Protein AF-A0A5B1B1B9-F1 (afdb_monomer)

Organism: Mycobacterium simiae (NCBI:txid1784)

Sequence (262 aa):
NGKVDRKALPAPEFTRTTPYRAPRSQREALLAGLFADVLDLPQVGSDDGFFDLGGHSLTVTRLVARIRVELGVEVPIRAVFEAPTVAQLADWLDAHDGRATRAALLAQPRPARIPLSWAQSRLWFLHRYEGPSATYNIPLALRLRGSLDVAALRAALADVVARHESLRTIFGEADGVAHQQILPAETVPLIVTELADGMPLTEAVNQAAAHHFELATETPLRAQLIAESQTEHALVLVVHHIAADGASLAPLANDLATAYTA

InterPro domains:
  IPR001242 Condensation domain [PF00668] (114-261)
  IPR006162 Phosphopantetheine attachment site [PS00012] (52-67)
  IPR009081 Phosphopantetheine binding ACP domain [PF00550] (31-93)
  IPR009081 Phosphopantetheine binding ACP domain [PS50075] (22-97)
  IPR020806 Polyketide synthase-like, phosphopantetheine-binding domain [SM00823] (28-97)
  IPR023213 Chloramphenicol acetyltransferase-like domain superfamily [G3DSA:3.30.559.10] (106-262)
  IPR036736 ACP-like superfamily [G3DSA:1.10.1200.10] (11-105)
  IPR036736 ACP-like superfamily [SSF47336] (20-93)

Solvent-accessible surface area (backbone atoms only — not comparable to full-atom values): 15122 Å² total; per-residue (Å²): 134,94,65,84,62,76,85,78,50,78,80,84,79,89,64,79,88,61,80,84,36,77,53,90,44,74,61,25,43,53,44,21,50,48,49,12,66,63,62,76,43,98,72,54,31,27,71,48,38,45,57,82,69,70,46,46,77,67,44,51,53,51,40,37,54,47,42,32,70,78,68,67,44,72,59,58,73,65,52,51,70,78,22,39,22,29,46,46,37,37,53,50,46,68,77,47,68,85,61,82,53,75,78,77,94,64,96,67,89,82,60,98,65,36,68,57,51,75,71,35,46,54,50,51,50,47,40,74,72,76,43,70,54,39,88,52,48,50,65,46,78,44,81,46,76,48,89,74,61,65,65,45,49,42,51,11,52,22,51,46,37,49,72,36,56,48,48,31,30,26,45,48,72,59,96,91,41,60,25,46,46,71,54,76,75,60,73,62,70,66,44,78,43,72,58,56,88,94,57,56,67,69,56,56,51,50,58,62,44,54,51,56,62,49,46,68,82,36,46,39,52,47,41,38,39,38,35,77,49,92,39,37,34,38,42,38,38,32,31,32,53,74,52,44,54,82,81,47,48,59,57,52,53,51,50,35,53,51,48,47,75,108

Nearest PDB structures (foldseek):
  7kvw-assembly2_B  TM=6.497E-01  e=2.164E-22  Thermobifida fusca YX
  9be3-assembly2_B  TM=8.161E-01  e=1.065E-17  Brevibacillus parabrevis
  9be4-assembly1_A  TM=7.986E-01  e=3.585E-17  Brevibacillus parabrevis
  9be4-assembly2_B  TM=8.181E-01  e=1.737E-16  Brevibacillus parabrevis
  9be3-assembly1_A  TM=7.855E-01  e=5.161E-17  Brevibacillus parabrevis

Foldseek 3Di:
DPDDDPVPDPDDDPDDPDDAAADPDPQLVVLQVLLCVLLVHPTAGQFDFSVSSVDDDVSLVVSQVVCCVPVVDGDDSVQCVVQRGSNSSSVVCVVVPPDDDDDDDDDDDDDPFAAADPVLVVVVVCCVVVPFWLPQKDKDKDKFFFADDVVLLQQLQLVLCQVQQLQQWAWDDDPNGIGIDRDHSDRADAAEEEDDPPDDPVNVLVVVSGDGDPRNPDGQWHWYWYDPDNGIIMIMIMGGVSRDDPVRPVVSVVSSVVSSVD

pLDDT: mean 91.53, std 8.41, range [54.12, 98.25]

Mean predicted aligned error: 9.27 Å

Structure (mmCIF, N/CA/C/O backbone):
data_AF-A0A5B1B1B9-F1
#
_entry.id   AF-A0A5B1B1B9-F1
#
loop_
_atom_site.group_PDB
_atom_site.id
_atom_site.type_symbol
_atom_site.label_atom_id
_atom_site.label_alt_id
_atom_site.label_comp_id
_atom_site.label_asym_id
_atom_site.label_entity_id
_atom_site.label_seq_id
_atom_site.pdbx_PDB_ins_code
_atom_site.Cartn_x
_atom_site.Cartn_y
_atom_site.Cartn_z
_atom_site.occupancy
_atom_site.B_iso_or_equiv
_atom_site.auth_seq_id
_atom_site.auth_comp_id
_atom_site.auth_asym_id
_atom_site.auth_atom_id
_atom_site.pdbx_PDB_model_num
ATOM 1 N N . ASN A 1 1 ? 25.533 33.949 14.523 1.00 75.12 1 ASN A N 1
ATOM 2 C CA . ASN A 1 1 ? 25.602 32.487 14.792 1.00 75.12 1 ASN A CA 1
ATOM 3 C C . ASN A 1 1 ? 26.608 31.736 13.914 1.00 75.12 1 ASN A C 1
ATOM 5 O O . ASN A 1 1 ? 26.633 30.517 14.005 1.00 75.12 1 ASN A O 1
ATOM 9 N N . GLY A 1 2 ? 27.392 32.399 13.043 1.00 83.69 2 GLY A N 1
ATOM 10 C CA . GLY A 1 2 ? 28.351 31.718 12.150 1.00 83.69 2 GLY A CA 1
ATOM 11 C C . GLY A 1 2 ? 27.728 30.7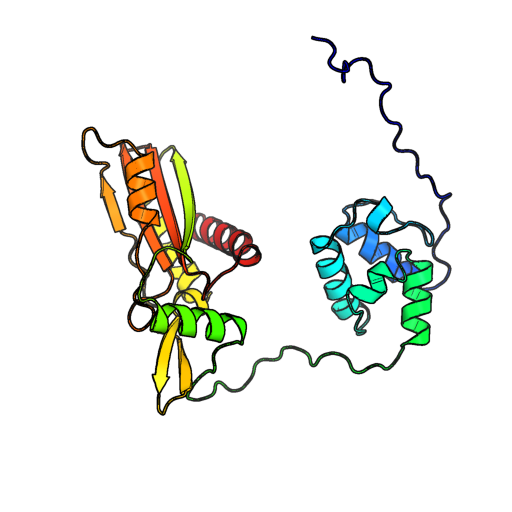57 11.124 1.00 83.69 2 GLY A C 1
ATOM 12 O O . GLY A 1 2 ? 28.449 30.064 10.418 1.00 83.69 2 GLY A O 1
ATOM 13 N N . LYS A 1 3 ? 26.393 30.693 11.047 1.00 76.75 3 LYS A N 1
ATOM 14 C CA . LYS A 1 3 ? 25.653 29.859 10.099 1.00 76.75 3 LYS A CA 1
ATOM 15 C C . LYS A 1 3 ? 25.522 30.606 8.778 1.00 76.75 3 LYS A C 1
ATOM 17 O O . LYS A 1 3 ? 25.275 31.810 8.785 1.00 76.75 3 LYS A O 1
ATOM 22 N N . VAL A 1 4 ? 25.660 29.871 7.680 1.00 83.44 4 VAL A N 1
ATOM 23 C CA . VAL A 1 4 ? 25.467 30.383 6.320 1.00 83.44 4 VAL A CA 1
ATOM 24 C C . VAL A 1 4 ? 24.060 30.960 6.180 1.00 83.44 4 VAL A C 1
ATOM 26 O O . VAL A 1 4 ? 23.073 30.296 6.513 1.00 83.44 4 VAL A O 1
ATOM 29 N N . ASP A 1 5 ? 23.977 32.190 5.680 1.00 88.19 5 ASP A N 1
ATOM 30 C CA . ASP A 1 5 ? 22.709 32.835 5.364 1.00 88.19 5 ASP A CA 1
ATOM 31 C C . ASP A 1 5 ? 22.172 32.301 4.031 1.00 88.19 5 ASP A C 1
ATOM 33 O O . ASP A 1 5 ? 22.566 32.736 2.951 1.00 88.19 5 ASP A O 1
ATOM 37 N N . ARG A 1 6 ? 21.254 31.333 4.117 1.00 84.94 6 ARG A N 1
ATOM 38 C CA . ARG A 1 6 ? 20.620 30.705 2.949 1.00 84.94 6 ARG A CA 1
ATOM 39 C C . ARG A 1 6 ? 19.829 31.689 2.081 1.00 84.94 6 ARG A C 1
ATOM 41 O O . ARG A 1 6 ? 19.614 31.382 0.916 1.00 84.94 6 ARG A O 1
ATOM 48 N N . LYS A 1 7 ? 19.393 32.837 2.618 1.00 82.31 7 LYS A N 1
ATOM 49 C CA . LYS A 1 7 ? 18.640 33.854 1.861 1.00 82.31 7 LYS A CA 1
ATOM 50 C C . LYS A 1 7 ? 19.546 34.800 1.076 1.00 82.31 7 LYS A C 1
ATOM 52 O O . LYS A 1 7 ? 19.074 35.441 0.146 1.00 82.31 7 LYS A O 1
ATOM 57 N N . ALA A 1 8 ? 20.820 34.882 1.451 1.00 87.69 8 ALA A N 1
ATOM 58 C CA . ALA A 1 8 ? 21.831 35.660 0.744 1.00 87.69 8 ALA A CA 1
ATOM 59 C C . ALA A 1 8 ? 22.535 34.855 -0.364 1.00 87.69 8 ALA A C 1
ATOM 61 O O . ALA A 1 8 ? 23.396 35.393 -1.058 1.00 87.69 8 ALA A O 1
ATOM 62 N N . LEU A 1 9 ? 22.200 33.568 -0.526 1.00 85.56 9 LEU A N 1
ATOM 63 C CA . LEU A 1 9 ? 22.693 32.770 -1.643 1.00 85.56 9 LEU A CA 1
ATOM 64 C C . LEU A 1 9 ? 22.049 33.253 -2.954 1.00 85.56 9 LEU A C 1
ATOM 66 O O . LEU A 1 9 ? 20.853 33.554 -2.958 1.00 85.56 9 LEU A O 1
ATOM 70 N N . PRO A 1 10 ? 22.805 33.297 -4.066 1.00 87.62 10 PRO A N 1
ATOM 71 C CA . PRO A 1 10 ? 22.230 33.514 -5.388 1.00 87.62 10 PRO A CA 1
ATOM 72 C C . PRO A 1 10 ? 21.116 32.500 -5.657 1.00 87.62 10 PRO A C 1
ATOM 74 O O . PRO A 1 10 ? 21.249 31.324 -5.303 1.00 87.62 10 PRO A O 1
ATOM 77 N N . ALA A 1 11 ? 20.026 32.948 -6.281 1.00 81.19 11 ALA A N 1
ATOM 78 C CA . ALA A 1 11 ? 18.968 32.040 -6.702 1.00 81.19 11 ALA A CA 1
ATOM 79 C C . ALA A 1 11 ? 19.553 31.010 -7.690 1.00 81.19 11 ALA A C 1
ATOM 81 O O . ALA A 1 11 ? 20.240 31.413 -8.631 1.00 81.19 11 ALA A O 1
ATOM 82 N N . PRO A 1 12 ? 19.330 29.700 -7.486 1.00 71.31 12 PRO A N 1
ATOM 83 C CA . PRO A 1 12 ? 19.799 28.695 -8.425 1.00 71.31 12 PRO A CA 1
ATOM 84 C C . PRO A 1 12 ? 19.051 28.842 -9.752 1.00 71.31 12 PRO A C 1
ATOM 86 O O . PRO A 1 12 ? 17.824 28.751 -9.802 1.00 71.31 12 PRO A O 1
ATOM 89 N N . GLU A 1 13 ? 19.801 29.052 -10.828 1.00 69.44 13 GLU A N 1
ATOM 90 C CA . GLU A 1 13 ? 19.285 28.948 -12.188 1.00 69.44 13 GLU A CA 1
ATOM 91 C C . GLU A 1 13 ? 19.324 27.474 -12.602 1.00 69.44 13 GLU A C 1
ATOM 93 O O . GLU A 1 13 ? 20.390 26.897 -12.819 1.00 69.44 13 GLU A O 1
ATOM 98 N N . PHE A 1 14 ? 18.154 26.838 -12.680 1.00 60.50 14 PHE A N 1
ATOM 99 C CA . PHE A 1 14 ? 18.020 25.473 -13.192 1.00 60.50 14 PHE A CA 1
ATOM 100 C C . PHE A 1 14 ? 18.021 25.496 -14.720 1.00 60.50 14 PHE A C 1
ATOM 102 O O . PHE A 1 14 ? 17.007 25.270 -15.378 1.00 60.50 14 PHE A O 1
ATOM 109 N N . THR A 1 15 ? 19.167 25.835 -15.293 1.00 58.84 15 THR A N 1
ATOM 110 C CA . THR A 1 15 ? 19.371 25.803 -16.738 1.00 58.84 15 THR A CA 1
ATOM 111 C C . THR A 1 15 ? 19.688 24.367 -17.138 1.00 58.84 15 THR A C 1
ATOM 113 O O . THR A 1 15 ? 20.566 23.746 -16.538 1.00 58.84 15 THR A O 1
ATOM 116 N N . ARG A 1 16 ? 18.985 23.826 -18.144 1.00 59.22 16 ARG A N 1
ATOM 117 C CA . ARG A 1 16 ? 19.320 22.530 -18.762 1.00 59.22 16 ARG A CA 1
ATOM 118 C C . ARG A 1 16 ? 20.819 22.528 -19.092 1.00 59.22 16 ARG A C 1
ATOM 120 O O . ARG A 1 16 ? 21.265 23.303 -19.934 1.00 59.22 16 ARG A O 1
ATOM 127 N N . THR A 1 17 ? 21.594 21.696 -18.402 1.00 62.25 17 THR A N 1
ATOM 128 C CA . THR A 1 17 ? 23.048 21.574 -18.600 1.00 62.25 17 THR A CA 1
ATOM 129 C C . THR A 1 17 ? 23.380 20.920 -19.936 1.00 62.25 17 THR A C 1
ATOM 131 O O . THR A 1 17 ? 24.433 21.199 -20.510 1.00 62.25 17 THR A O 1
ATOM 134 N N . THR A 1 18 ? 22.464 20.105 -20.459 1.00 66.62 18 THR A N 1
ATOM 135 C CA . THR A 1 18 ? 22.595 19.443 -21.754 1.00 66.62 18 THR A CA 1
ATOM 136 C C . THR A 1 18 ? 21.783 20.196 -22.816 1.00 66.62 18 THR A C 1
ATOM 138 O O . THR A 1 18 ? 20.591 20.450 -22.610 1.00 66.62 18 THR A O 1
ATOM 141 N N . PRO A 1 19 ? 22.383 20.573 -23.962 1.00 78.44 19 PRO A N 1
ATOM 142 C CA . PRO A 1 19 ? 21.633 21.144 -25.072 1.00 78.44 19 PRO A CA 1
ATOM 143 C C . PRO A 1 19 ? 20.600 20.131 -25.573 1.00 78.44 19 PRO A C 1
ATOM 145 O O . PRO A 1 19 ? 20.903 18.952 -25.748 1.00 78.44 19 PRO A O 1
ATOM 148 N N . TYR A 1 20 ? 19.374 20.599 -25.814 1.00 86.25 20 TYR A N 1
ATOM 149 C CA . TYR A 1 20 ? 18.302 19.733 -26.290 1.00 86.25 20 TYR A CA 1
ATOM 150 C C . TYR A 1 20 ? 18.684 19.084 -27.624 1.00 86.25 20 TYR A C 1
ATOM 152 O O . TYR A 1 20 ? 18.929 19.769 -28.621 1.00 86.25 20 TYR A O 1
ATOM 160 N N . ARG A 1 21 ? 18.667 17.750 -27.644 1.00 92.75 21 ARG A N 1
ATOM 161 C CA . ARG A 1 21 ? 18.751 16.943 -28.859 1.00 92.75 21 ARG A CA 1
ATOM 162 C C . ARG A 1 21 ? 17.437 16.204 -29.058 1.00 92.75 21 ARG A C 1
ATOM 164 O O . ARG A 1 21 ? 16.991 15.488 -28.166 1.00 92.75 21 ARG A O 1
ATOM 171 N N . ALA A 1 22 ? 16.830 16.372 -30.229 1.00 91.75 22 ALA A N 1
ATOM 172 C CA . ALA A 1 22 ? 15.590 15.684 -30.561 1.00 91.75 22 ALA A CA 1
ATOM 173 C C . ALA A 1 22 ? 15.808 14.163 -30.721 1.00 91.75 22 ALA A C 1
ATOM 175 O O . ALA A 1 22 ? 16.855 13.766 -31.249 1.00 91.75 22 ALA A O 1
ATOM 176 N N . PRO A 1 23 ? 14.811 13.337 -30.344 1.00 94.06 23 PRO A N 1
ATOM 177 C CA . PRO A 1 23 ? 14.791 11.907 -30.633 1.00 94.06 23 PRO A CA 1
ATOM 178 C C . PRO A 1 23 ? 15.081 11.592 -32.101 1.00 94.06 23 PRO A C 1
ATOM 180 O O . PRO A 1 23 ? 14.460 12.159 -33.000 1.00 94.06 23 PRO A O 1
ATOM 183 N N . ARG A 1 24 ? 16.020 10.675 -32.351 1.00 93.50 24 ARG A N 1
ATOM 184 C CA . ARG A 1 24 ? 16.473 10.305 -33.708 1.00 93.50 24 ARG A CA 1
ATOM 185 C C . ARG A 1 24 ? 15.803 9.047 -34.256 1.00 93.50 24 ARG A C 1
ATOM 187 O O . ARG A 1 24 ? 15.958 8.737 -35.434 1.00 93.50 24 ARG A O 1
ATOM 194 N N . SER A 1 25 ? 15.077 8.318 -33.415 1.00 92.75 25 SER A N 1
ATOM 195 C CA . SER A 1 25 ? 14.374 7.088 -33.776 1.00 92.75 25 SER A CA 1
ATOM 196 C C . SER A 1 25 ? 12.992 7.041 -33.125 1.00 92.75 25 SER A C 1
ATOM 198 O O . SER A 1 25 ? 12.724 7.749 -32.153 1.00 92.75 25 SER A O 1
ATOM 200 N N . GLN A 1 26 ? 12.112 6.175 -33.637 1.00 92.12 26 GLN A N 1
ATOM 201 C CA . GLN A 1 26 ? 10.805 5.924 -33.020 1.00 92.12 26 GLN A CA 1
ATOM 202 C C . GLN A 1 26 ? 10.952 5.436 -31.570 1.00 92.12 26 GLN A C 1
ATOM 204 O O . GLN A 1 26 ? 10.184 5.838 -30.701 1.00 92.12 26 GLN A O 1
ATOM 209 N N . ARG A 1 27 ? 11.971 4.612 -31.300 1.00 91.19 27 ARG A N 1
ATOM 210 C CA . ARG A 1 27 ? 12.274 4.090 -29.964 1.00 91.19 27 ARG A CA 1
ATOM 211 C C . ARG A 1 27 ? 12.743 5.196 -29.017 1.00 91.19 27 ARG A C 1
ATOM 213 O O . ARG A 1 27 ? 12.204 5.296 -27.920 1.00 91.19 27 ARG A O 1
ATOM 220 N N . GLU A 1 28 ? 13.651 6.077 -29.456 1.00 96.00 28 GLU A N 1
ATOM 221 C CA . GLU A 1 28 ? 14.026 7.272 -28.681 1.00 96.00 28 GLU A CA 1
ATOM 222 C C . GLU A 1 28 ? 12.795 8.165 -28.421 1.00 96.00 28 GLU A C 1
ATOM 224 O O . GLU A 1 28 ? 12.631 8.667 -27.315 1.00 96.00 28 GLU A O 1
ATOM 229 N N . ALA A 1 29 ? 11.900 8.344 -29.402 1.00 95.81 29 ALA A N 1
ATOM 230 C CA . ALA A 1 29 ? 10.720 9.201 -29.250 1.00 95.81 29 ALA A CA 1
ATOM 231 C C . ALA A 1 29 ? 9.717 8.645 -28.226 1.00 95.81 29 ALA A C 1
ATOM 233 O O . ALA A 1 29 ? 9.204 9.397 -27.397 1.00 95.81 29 ALA A O 1
ATOM 234 N N . LEU A 1 30 ? 9.477 7.330 -28.245 1.00 95.06 30 LEU A N 1
ATOM 235 C CA . LEU A 1 30 ? 8.629 6.656 -27.259 1.00 95.06 30 LEU A CA 1
ATOM 236 C C . LEU A 1 30 ? 9.238 6.738 -25.855 1.00 95.06 30 LEU A C 1
ATOM 238 O O . LEU A 1 30 ? 8.545 7.098 -24.908 1.00 95.06 30 LEU A O 1
ATOM 242 N N . LEU A 1 31 ? 10.540 6.475 -25.717 1.00 96.25 31 LEU A N 1
ATOM 243 C CA . LEU A 1 31 ? 11.237 6.591 -24.433 1.00 96.25 31 LEU A CA 1
ATOM 244 C C . LEU A 1 31 ? 11.247 8.028 -23.897 1.00 96.25 31 LEU A C 1
ATOM 246 O O . LEU A 1 31 ? 11.012 8.223 -22.708 1.00 96.25 31 LEU A O 1
ATOM 250 N N . ALA A 1 32 ? 11.465 9.028 -24.753 1.00 96.75 32 ALA A N 1
ATOM 251 C CA . ALA A 1 32 ? 11.398 10.436 -24.367 1.00 96.75 32 ALA A CA 1
ATOM 252 C C . ALA A 1 32 ? 10.008 10.817 -23.837 1.00 96.75 32 ALA A C 1
ATOM 254 O O . ALA A 1 32 ? 9.915 11.485 -22.808 1.00 96.75 32 ALA A O 1
ATOM 255 N N . GLY A 1 33 ? 8.936 10.347 -24.488 1.00 96.62 33 GLY A N 1
ATOM 256 C CA . GLY A 1 33 ? 7.567 10.518 -23.991 1.00 96.62 33 GLY A CA 1
ATOM 257 C C . GLY A 1 33 ? 7.349 9.841 -22.636 1.00 96.62 33 GLY A C 1
ATOM 258 O O . GLY A 1 33 ? 6.825 10.451 -21.711 1.00 96.62 33 GLY A O 1
ATOM 259 N N . LEU A 1 34 ? 7.843 8.612 -22.468 1.00 96.81 34 LEU A N 1
ATOM 260 C CA . LEU A 1 34 ? 7.751 7.893 -21.195 1.00 96.81 34 LEU A CA 1
ATOM 261 C C . LEU A 1 34 ? 8.517 8.579 -20.056 1.00 96.81 34 LEU A C 1
ATOM 263 O O . LEU A 1 34 ? 8.024 8.607 -18.929 1.00 96.81 34 LEU A O 1
ATOM 267 N N . PHE A 1 35 ? 9.701 9.131 -20.331 1.00 97.12 35 PHE A N 1
ATOM 268 C CA . PHE A 1 35 ? 10.458 9.926 -19.361 1.00 97.12 35 PHE A CA 1
ATOM 269 C C . PHE A 1 35 ? 9.675 11.179 -18.970 1.00 97.12 35 PHE A C 1
ATOM 271 O O . PHE A 1 35 ? 9.522 11.446 -17.780 1.00 97.12 35 PHE A O 1
ATOM 278 N N . ALA A 1 36 ? 9.170 11.915 -19.964 1.00 96.12 36 ALA A N 1
ATOM 279 C CA . ALA A 1 36 ? 8.402 13.138 -19.768 1.00 96.12 36 ALA A CA 1
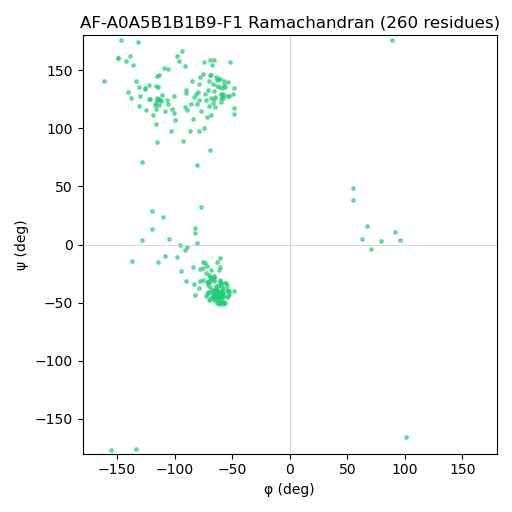ATOM 280 C C . ALA A 1 36 ? 7.180 12.893 -18.873 1.00 96.12 36 ALA A C 1
ATOM 282 O O . ALA A 1 36 ? 7.030 13.551 -17.848 1.00 96.12 36 ALA A O 1
ATOM 283 N N . ASP A 1 37 ? 6.382 11.872 -19.182 1.00 95.75 37 ASP A N 1
ATOM 284 C CA . ASP A 1 37 ? 5.183 11.542 -18.413 1.00 95.75 37 ASP A CA 1
ATOM 285 C C . ASP A 1 37 ? 5.495 11.095 -16.975 1.00 95.75 37 ASP A C 1
ATOM 287 O O . ASP A 1 37 ? 4.772 11.422 -16.037 1.00 95.75 37 ASP A O 1
ATOM 291 N N . VAL A 1 38 ? 6.551 10.297 -16.779 1.00 95.88 38 VAL A N 1
ATOM 292 C CA . VAL A 1 38 ? 6.911 9.769 -15.451 1.00 95.88 38 VAL A CA 1
ATOM 293 C C . VAL A 1 38 ? 7.482 10.856 -14.542 1.00 95.88 38 VAL A C 1
ATOM 295 O O . VAL A 1 38 ? 7.306 10.779 -13.323 1.00 95.88 38 VAL A O 1
ATOM 298 N N . LEU A 1 39 ? 8.181 11.829 -15.124 1.00 94.62 39 LEU A N 1
ATOM 299 C CA . LEU A 1 39 ? 8.813 12.940 -14.416 1.00 94.62 39 LEU A CA 1
ATOM 300 C C . LEU A 1 39 ? 7.941 14.204 -14.377 1.00 94.62 39 LEU A C 1
ATOM 302 O O . LEU A 1 39 ? 8.365 15.188 -13.780 1.00 94.62 39 LEU A O 1
ATOM 306 N N . ASP A 1 40 ? 6.747 14.169 -14.978 1.00 94.25 40 ASP A N 1
ATOM 307 C CA . ASP A 1 40 ? 5.833 15.313 -15.114 1.00 94.25 40 ASP A CA 1
ATOM 308 C C . ASP A 1 40 ? 6.505 16.529 -15.783 1.00 94.25 40 ASP A C 1
ATOM 310 O O . ASP A 1 40 ? 6.481 17.660 -15.297 1.00 94.25 40 ASP A O 1
ATOM 314 N N . LEU A 1 41 ? 7.174 16.274 -16.912 1.00 93.19 41 LEU A N 1
ATOM 315 C CA . LEU A 1 41 ? 7.891 17.274 -17.698 1.00 93.19 41 LEU A CA 1
ATOM 316 C C . LEU A 1 41 ? 7.231 17.473 -19.065 1.00 93.19 41 LEU A C 1
ATOM 318 O O . LEU A 1 41 ? 6.788 16.509 -19.682 1.00 93.19 41 LEU A O 1
ATOM 322 N N . PRO A 1 42 ? 7.240 18.699 -19.618 1.00 90.75 42 PRO A N 1
ATOM 323 C CA . PRO A 1 42 ? 6.644 18.960 -20.927 1.00 90.75 42 PRO A CA 1
ATOM 324 C C . PRO A 1 42 ? 7.424 18.316 -22.082 1.00 90.75 42 PRO A C 1
ATOM 326 O O . PRO A 1 42 ? 6.852 18.043 -23.134 1.00 90.75 42 PRO A O 1
ATOM 329 N N . GLN A 1 43 ? 8.740 18.125 -21.927 1.00 91.50 43 GLN A N 1
ATOM 330 C CA . GLN A 1 43 ? 9.600 17.589 -22.981 1.00 91.50 43 GLN A CA 1
ATOM 331 C C . GLN A 1 43 ? 10.917 17.047 -22.424 1.00 91.50 43 GLN A C 1
ATOM 333 O O . GLN A 1 43 ? 11.561 17.705 -21.604 1.00 91.50 43 GLN A O 1
ATOM 338 N N . VAL A 1 44 ? 11.376 15.922 -22.975 1.00 94.56 44 VAL A N 1
ATOM 339 C CA . VAL A 1 44 ? 12.681 15.297 -22.706 1.00 94.56 44 VAL A CA 1
ATOM 340 C C . VAL A 1 44 ? 13.421 15.074 -24.031 1.00 94.56 44 VAL A C 1
ATOM 342 O O . VAL A 1 44 ? 12.820 14.653 -25.018 1.00 94.56 44 VAL A O 1
ATOM 345 N N . GLY A 1 45 ? 14.705 15.421 -24.081 1.00 94.44 45 GLY A N 1
ATOM 346 C CA . GLY A 1 45 ? 15.600 15.196 -25.214 1.00 94.44 45 GLY A CA 1
ATOM 347 C C . GLY A 1 45 ? 16.388 13.893 -25.084 1.00 94.44 45 GLY A C 1
ATOM 348 O O . GLY A 1 45 ? 16.468 13.294 -24.015 1.00 94.44 45 GLY A O 1
ATOM 349 N N . SER A 1 46 ? 17.016 13.461 -26.177 1.00 95.62 46 SER A N 1
ATOM 350 C CA . SER A 1 46 ? 17.718 12.173 -26.248 1.00 95.62 46 SER A CA 1
ATOM 351 C C . SER A 1 46 ? 18.871 12.026 -25.248 1.00 95.62 46 SER A C 1
ATOM 353 O O . SER A 1 46 ? 19.186 10.912 -24.839 1.00 95.62 46 SER A O 1
ATOM 355 N N . ASP A 1 47 ? 19.522 13.132 -24.890 1.00 94.88 47 ASP A N 1
ATOM 356 C CA . ASP A 1 47 ? 20.708 13.153 -24.024 1.00 94.88 47 ASP A CA 1
ATOM 357 C C . ASP A 1 47 ? 20.397 13.641 -22.602 1.00 94.88 47 ASP A C 1
ATOM 359 O O . ASP A 1 47 ? 21.309 13.784 -21.789 1.00 94.88 47 ASP A O 1
ATOM 363 N N . ASP A 1 48 ? 19.125 13.895 -22.283 1.00 91.94 48 ASP A N 1
ATOM 364 C CA . ASP A 1 48 ? 18.748 14.253 -20.922 1.00 91.94 48 ASP A CA 1
ATOM 365 C C . ASP A 1 48 ? 18.830 13.018 -20.017 1.00 91.94 48 ASP A C 1
ATOM 367 O O . ASP A 1 48 ? 18.210 11.982 -20.282 1.00 91.94 48 ASP A O 1
ATOM 371 N N . GLY A 1 49 ? 19.600 13.132 -18.935 1.00 93.25 49 GLY A N 1
ATOM 372 C CA . GLY A 1 49 ? 19.721 12.089 -17.925 1.00 93.25 49 GLY A CA 1
ATOM 373 C C . GLY A 1 49 ? 18.470 12.007 -17.057 1.00 93.25 49 GLY A C 1
ATOM 374 O O . GLY A 1 49 ? 18.042 13.003 -16.476 1.00 93.25 49 GLY A O 1
ATOM 375 N N . PHE A 1 50 ? 17.910 10.806 -16.902 1.00 95.56 50 PHE A N 1
ATOM 376 C CA . PHE A 1 50 ? 16.720 10.564 -16.080 1.00 95.56 50 PHE A CA 1
ATOM 377 C C . PHE A 1 50 ? 16.872 11.114 -14.653 1.00 95.56 50 PHE A C 1
ATOM 379 O O . PHE A 1 50 ? 15.955 11.726 -14.111 1.00 95.56 50 PHE A O 1
ATOM 386 N N . PHE A 1 51 ? 18.045 10.912 -14.046 1.00 94.44 51 PHE A N 1
ATOM 387 C CA . PHE A 1 51 ? 18.336 11.333 -12.672 1.00 94.44 51 PHE A CA 1
ATOM 388 C C . PHE A 1 51 ? 18.628 12.833 -12.555 1.00 94.44 51 PHE A C 1
ATOM 390 O O . PHE A 1 51 ? 18.262 13.442 -11.552 1.00 94.44 51 PHE A O 1
ATOM 397 N N . ASP A 1 52 ? 19.207 13.442 -13.592 1.00 92.06 52 ASP A N 1
ATOM 398 C CA . ASP A 1 52 ? 19.446 14.891 -13.642 1.00 92.06 52 ASP A CA 1
ATOM 399 C C . ASP A 1 52 ? 18.126 15.669 -13.737 1.00 92.06 52 ASP A C 1
ATOM 401 O O . ASP A 1 52 ? 18.004 16.778 -13.221 1.00 92.06 52 ASP A O 1
ATOM 405 N N . LEU A 1 53 ? 17.107 15.048 -14.337 1.00 90.88 53 LEU A N 1
ATOM 406 C CA . LEU A 1 53 ? 15.740 15.557 -14.423 1.00 90.88 53 LEU A CA 1
ATOM 407 C C . LEU A 1 53 ? 14.889 15.290 -13.163 1.00 90.88 53 LEU A C 1
ATOM 409 O O . LEU A 1 53 ? 13.680 15.506 -13.182 1.00 90.88 53 LEU A O 1
ATOM 413 N N . GLY A 1 54 ? 15.491 14.821 -12.065 1.00 90.06 54 GLY A N 1
ATOM 414 C CA . GLY A 1 54 ? 14.785 14.550 -10.806 1.00 90.06 54 GLY A CA 1
ATOM 415 C C . GLY A 1 54 ? 14.251 13.121 -10.667 1.00 90.06 54 GLY A C 1
ATOM 416 O O . GLY A 1 54 ? 13.499 12.827 -9.736 1.00 90.06 54 GLY A O 1
ATOM 417 N N . GLY A 1 55 ? 14.648 12.210 -11.558 1.00 93.00 55 GLY A N 1
ATOM 418 C CA . GLY A 1 55 ? 14.361 10.787 -11.434 1.00 93.00 55 GLY A CA 1
ATOM 419 C C . GLY A 1 55 ? 14.944 10.170 -10.158 1.00 93.00 55 GLY A C 1
ATOM 420 O O . GLY A 1 55 ? 16.047 10.486 -9.722 1.00 93.00 55 GLY A O 1
ATOM 421 N N . HIS A 1 56 ? 14.202 9.245 -9.555 1.00 91.06 56 HIS A N 1
ATOM 422 C CA . HIS A 1 56 ? 14.567 8.523 -8.339 1.00 91.06 56 HIS A CA 1
ATOM 423 C C . HIS A 1 56 ? 13.999 7.098 -8.381 1.00 91.06 56 HIS A C 1
ATOM 425 O O . HIS A 1 56 ? 13.270 6.726 -9.297 1.00 91.06 56 HIS A O 1
ATOM 431 N N . SER A 1 57 ? 14.302 6.265 -7.384 1.00 86.19 57 SER A N 1
ATOM 432 C CA . SER A 1 57 ? 14.005 4.821 -7.426 1.00 86.19 57 SER A CA 1
ATOM 433 C C . SER A 1 57 ? 12.535 4.469 -7.716 1.00 86.19 57 SER A C 1
ATOM 435 O O . SER A 1 57 ? 12.254 3.495 -8.419 1.00 86.19 57 SER A O 1
ATOM 437 N N . LEU A 1 58 ? 11.585 5.267 -7.213 1.00 87.94 58 LEU A N 1
ATOM 438 C CA . LEU A 1 58 ? 10.158 5.050 -7.472 1.00 87.94 58 LEU A CA 1
ATOM 439 C C . LEU A 1 58 ? 9.786 5.408 -8.917 1.00 87.94 58 LEU A C 1
ATOM 441 O O . LEU A 1 58 ? 9.062 4.648 -9.559 1.00 87.94 58 LEU A O 1
ATOM 445 N N . THR A 1 59 ? 10.292 6.523 -9.450 1.00 94.44 59 THR A N 1
ATOM 446 C CA . THR A 1 59 ? 10.042 6.904 -10.845 1.00 94.44 59 THR A CA 1
ATOM 447 C C . THR A 1 59 ? 10.771 5.982 -11.820 1.00 94.44 59 THR A C 1
ATOM 449 O O . THR A 1 59 ? 10.182 5.632 -12.834 1.00 94.44 59 THR A O 1
ATOM 452 N N . VAL A 1 60 ? 11.953 5.448 -11.484 1.00 95.25 60 VAL A N 1
ATOM 453 C CA . VAL A 1 60 ? 12.593 4.369 -12.268 1.00 95.25 60 VAL A CA 1
ATOM 454 C C . VAL A 1 60 ? 11.687 3.139 -12.343 1.00 95.25 60 VAL A C 1
ATOM 456 O O . VAL A 1 60 ? 11.480 2.580 -13.417 1.00 95.25 60 VAL A O 1
ATOM 459 N N . THR A 1 61 ? 11.105 2.726 -11.213 1.00 91.56 61 THR A N 1
ATOM 460 C CA . THR A 1 61 ? 10.196 1.567 -11.176 1.00 91.56 61 THR A CA 1
ATOM 461 C C . THR A 1 61 ? 8.961 1.801 -12.052 1.00 91.56 61 THR A C 1
ATOM 463 O O . THR A 1 61 ? 8.562 0.914 -12.807 1.00 91.56 61 THR A O 1
ATOM 466 N N . ARG A 1 62 ? 8.383 3.010 -12.006 1.00 92.00 62 ARG A N 1
ATOM 467 C CA . ARG A 1 62 ? 7.264 3.411 -12.875 1.00 92.00 62 ARG A CA 1
ATOM 468 C C . ARG A 1 62 ? 7.659 3.434 -14.352 1.00 92.00 62 ARG A C 1
ATOM 470 O O . ARG A 1 62 ? 6.913 2.910 -15.173 1.00 92.00 62 ARG A O 1
ATOM 477 N N . LEU A 1 63 ? 8.824 3.989 -14.681 1.00 95.25 63 LEU A N 1
ATOM 478 C CA . LEU A 1 63 ? 9.359 4.035 -16.041 1.00 95.25 63 LEU A CA 1
ATOM 479 C C . LEU A 1 63 ? 9.512 2.628 -16.621 1.00 95.25 63 LEU A C 1
ATOM 481 O O . LEU A 1 63 ? 8.984 2.356 -17.694 1.00 95.25 63 LEU A O 1
ATOM 485 N N . VAL A 1 64 ? 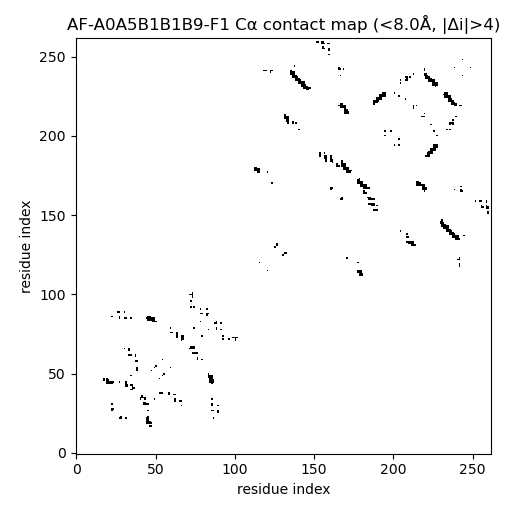10.162 1.718 -15.891 1.00 92.81 64 VAL A N 1
ATOM 486 C CA . VAL A 1 64 ? 10.322 0.315 -16.306 1.00 92.81 64 VAL A CA 1
ATOM 487 C C . VAL A 1 64 ? 8.963 -0.353 -16.533 1.00 92.81 64 VAL A C 1
ATOM 489 O O . VAL A 1 64 ? 8.769 -1.026 -17.544 1.00 92.81 64 VAL A O 1
ATOM 492 N N . ALA A 1 65 ? 8.001 -0.140 -15.629 1.00 89.62 65 ALA A N 1
ATOM 493 C CA . ALA A 1 65 ? 6.657 -0.690 -15.778 1.00 89.62 65 ALA A CA 1
ATOM 494 C C . ALA A 1 65 ? 5.946 -0.158 -17.035 1.00 89.62 65 ALA A C 1
ATOM 496 O O . ALA A 1 65 ? 5.312 -0.937 -17.745 1.00 89.62 65 ALA A O 1
ATOM 497 N N . ARG A 1 66 ? 6.079 1.138 -17.349 1.00 91.69 66 ARG A N 1
ATOM 498 C CA . ARG A 1 66 ? 5.494 1.719 -18.567 1.00 91.69 66 ARG A CA 1
ATOM 499 C C . ARG A 1 66 ? 6.198 1.265 -19.840 1.00 91.69 66 ARG A C 1
ATOM 501 O O . ARG A 1 66 ? 5.511 0.933 -20.795 1.00 91.69 66 ARG A O 1
ATOM 508 N N . ILE A 1 67 ? 7.529 1.171 -19.842 1.00 90.69 67 ILE A N 1
ATOM 509 C CA . ILE A 1 67 ? 8.292 0.594 -20.962 1.00 90.69 67 ILE A CA 1
ATOM 510 C C . ILE A 1 67 ? 7.780 -0.815 -21.270 1.00 90.69 67 ILE A C 1
ATOM 512 O O . ILE A 1 67 ? 7.506 -1.130 -22.424 1.00 90.69 67 ILE A O 1
ATOM 516 N N . ARG A 1 68 ? 7.567 -1.642 -20.243 1.00 86.31 68 ARG A N 1
ATOM 517 C CA . ARG A 1 68 ? 7.018 -2.990 -20.422 1.00 86.31 68 ARG A CA 1
ATOM 518 C C . ARG A 1 68 ? 5.641 -2.982 -21.086 1.00 86.31 68 ARG A C 1
ATOM 520 O O . ARG A 1 68 ? 5.395 -3.811 -21.955 1.00 86.31 68 ARG A O 1
ATOM 527 N N . VAL A 1 69 ? 4.753 -2.081 -20.670 1.00 85.44 69 VAL A N 1
ATOM 528 C CA . VAL A 1 69 ? 3.386 -1.985 -21.210 1.00 85.44 69 VAL A CA 1
ATOM 529 C C . VAL A 1 69 ? 3.381 -1.467 -22.650 1.00 85.44 69 VAL A C 1
ATOM 531 O O . VAL A 1 69 ? 2.733 -2.070 -23.497 1.00 85.44 69 VAL A O 1
ATOM 534 N N . GLU A 1 70 ? 4.108 -0.386 -22.935 1.00 88.19 70 GLU A N 1
ATOM 535 C CA . GLU A 1 70 ? 4.054 0.302 -24.235 1.00 88.19 70 GLU A CA 1
ATOM 536 C C . GLU A 1 70 ? 4.950 -0.344 -25.301 1.00 88.19 70 GLU A C 1
ATOM 538 O O . GLU A 1 70 ? 4.623 -0.338 -26.485 1.00 88.19 70 GLU A O 1
ATOM 543 N N . LEU A 1 71 ? 6.102 -0.889 -24.897 1.00 85.69 71 LEU A N 1
ATOM 544 C CA . LEU A 1 71 ? 7.113 -1.432 -25.811 1.00 85.69 71 LEU A CA 1
ATOM 545 C C . LEU A 1 71 ? 7.198 -2.961 -25.771 1.00 85.69 71 LEU A C 1
ATOM 547 O O . LEU A 1 71 ? 7.880 -3.548 -26.606 1.00 85.69 71 LEU A O 1
ATOM 551 N N . GLY A 1 72 ? 6.537 -3.623 -24.816 1.00 81.38 72 GLY A N 1
ATOM 552 C CA . GLY A 1 72 ? 6.564 -5.084 -24.697 1.00 81.38 72 GLY A CA 1
ATOM 553 C C . GLY A 1 72 ? 7.932 -5.659 -24.312 1.00 81.38 72 GLY A C 1
ATOM 554 O O . GLY A 1 72 ? 8.145 -6.859 -24.467 1.00 81.38 72 GLY A O 1
ATOM 555 N N . VAL A 1 73 ? 8.857 -4.829 -23.819 1.00 84.50 73 VAL A N 1
ATOM 556 C CA . VAL A 1 73 ? 10.235 -5.214 -23.467 1.00 84.50 73 VAL A CA 1
ATOM 557 C C . VAL A 1 73 ? 10.489 -5.078 -21.969 1.00 84.50 73 VAL A C 1
ATOM 559 O O . VAL A 1 73 ? 9.975 -4.177 -21.309 1.00 84.50 73 VAL A O 1
ATOM 562 N N . GLU A 1 74 ? 11.305 -5.971 -21.415 1.00 82.44 74 GLU A N 1
ATOM 563 C CA . GLU A 1 74 ? 11.747 -5.880 -20.022 1.00 82.44 74 GLU A CA 1
ATOM 564 C C . GLU A 1 74 ? 13.040 -5.078 -19.911 1.00 82.44 74 GLU A C 1
ATOM 566 O O . GLU A 1 74 ? 14.038 -5.377 -20.569 1.00 82.44 74 GLU A O 1
ATOM 571 N N . VAL A 1 75 ? 13.041 -4.110 -18.998 1.00 87.75 75 VAL A N 1
ATOM 572 C CA . VAL A 1 75 ? 14.223 -3.326 -18.646 1.00 87.75 75 VAL A CA 1
ATOM 573 C C . VAL A 1 75 ? 14.519 -3.568 -17.169 1.00 87.75 75 VAL A C 1
ATOM 575 O O . VAL A 1 75 ? 13.738 -3.149 -16.316 1.00 87.75 75 VAL A O 1
ATOM 578 N N . PRO A 1 76 ? 15.622 -4.243 -16.803 1.00 89.44 76 PRO A N 1
ATOM 579 C CA . PRO A 1 76 ? 15.995 -4.337 -15.404 1.00 89.44 76 PRO A CA 1
ATOM 580 C C . PRO A 1 76 ? 16.292 -2.928 -14.884 1.00 89.44 76 PRO A C 1
ATOM 582 O O . PRO A 1 76 ? 16.932 -2.141 -15.570 1.00 89.44 76 PRO A O 1
ATOM 585 N N . ILE A 1 77 ? 15.903 -2.626 -13.642 1.00 91.38 77 ILE A N 1
ATOM 586 C CA . ILE A 1 77 ? 16.164 -1.318 -13.005 1.00 91.38 77 ILE A CA 1
ATOM 587 C C . ILE A 1 77 ? 17.631 -0.895 -13.170 1.00 91.38 77 ILE A C 1
ATOM 589 O O . ILE A 1 77 ? 17.908 0.260 -13.471 1.00 91.38 77 ILE A O 1
ATOM 593 N N . ARG A 1 78 ? 18.568 -1.847 -13.050 1.00 91.88 78 ARG A N 1
ATOM 594 C CA . ARG A 1 78 ? 20.005 -1.624 -13.274 1.00 91.88 78 ARG A CA 1
ATOM 595 C C . ARG A 1 78 ? 20.312 -0.989 -14.636 1.00 91.88 78 ARG A C 1
ATOM 597 O O . ARG A 1 78 ? 21.162 -0.111 -14.685 1.00 91.88 78 ARG A O 1
ATOM 604 N N . ALA A 1 79 ? 19.624 -1.390 -15.702 1.00 92.50 79 ALA A N 1
ATOM 605 C CA . ALA A 1 79 ? 19.850 -0.838 -17.034 1.00 92.50 79 ALA A CA 1
ATOM 606 C C . ALA A 1 79 ? 19.535 0.659 -17.090 1.00 92.50 79 ALA A C 1
ATOM 608 O O . ALA A 1 79 ? 20.272 1.395 -17.723 1.00 92.50 79 ALA A O 1
ATOM 609 N N . VAL A 1 80 ? 18.520 1.136 -16.361 1.00 95.00 80 VAL A N 1
ATOM 610 C CA . VAL A 1 80 ? 18.220 2.578 -16.282 1.00 95.00 80 VAL A CA 1
ATOM 611 C C . VAL A 1 80 ? 19.346 3.347 -15.580 1.00 95.00 80 VAL A C 1
ATOM 613 O O . VAL A 1 80 ? 19.584 4.505 -15.891 1.00 95.00 80 VAL A O 1
ATOM 616 N N . PHE A 1 81 ? 20.079 2.717 -14.656 1.00 94.62 81 PHE A N 1
ATOM 617 C CA . PHE A 1 81 ? 21.257 3.328 -14.027 1.00 94.62 81 PHE A CA 1
ATOM 618 C C . PHE A 1 81 ? 22.506 3.283 -14.916 1.00 94.62 81 PHE A C 1
ATOM 620 O O . PHE A 1 81 ? 23.293 4.223 -14.901 1.00 94.62 81 PHE A O 1
ATOM 627 N N . GLU A 1 82 ? 22.703 2.200 -15.668 1.00 94.62 82 GLU A N 1
ATOM 628 C CA . GLU A 1 82 ? 23.840 2.041 -16.588 1.00 94.62 82 GLU A CA 1
ATOM 629 C C . GLU A 1 82 ? 23.672 2.870 -17.872 1.00 94.62 82 GLU A C 1
ATOM 631 O O . GLU A 1 82 ? 24.657 3.329 -18.446 1.00 94.62 82 GLU A O 1
ATOM 636 N N . ALA A 1 83 ? 22.426 3.082 -18.295 1.00 96.50 83 ALA A N 1
ATOM 637 C CA . ALA A 1 83 ? 22.022 3.820 -19.482 1.00 96.50 83 ALA A CA 1
ATOM 638 C C . ALA A 1 83 ? 20.968 4.892 -19.116 1.00 96.50 83 ALA A C 1
ATOM 640 O O . ALA A 1 83 ? 19.786 4.733 -19.430 1.00 96.50 83 ALA A O 1
ATOM 641 N N . PRO A 1 84 ? 21.367 5.967 -18.405 1.00 96.19 84 PRO A N 1
ATOM 642 C CA . PRO A 1 84 ? 20.439 6.934 -17.815 1.00 96.19 84 PRO A CA 1
ATOM 643 C C . PRO A 1 84 ? 19.788 7.907 -18.800 1.00 96.19 84 PRO A C 1
ATOM 645 O O . PRO A 1 84 ? 18.827 8.572 -18.413 1.00 96.19 84 PRO A O 1
ATOM 648 N N . THR A 1 85 ? 20.286 8.039 -20.032 1.00 96.88 85 THR A N 1
ATOM 649 C CA . THR A 1 85 ? 19.667 8.909 -21.045 1.00 96.88 85 THR A CA 1
ATOM 650 C C . THR A 1 85 ? 18.745 8.130 -21.976 1.00 96.88 85 THR A C 1
ATOM 652 O O . THR A 1 85 ? 18.895 6.921 -22.159 1.00 96.88 85 THR A O 1
ATOM 655 N N . VAL A 1 86 ? 17.807 8.829 -22.620 1.00 96.75 86 VAL A N 1
ATOM 656 C CA . VAL A 1 86 ? 16.905 8.244 -23.628 1.00 96.75 86 VAL A CA 1
ATOM 657 C C . VAL A 1 86 ? 17.683 7.520 -24.733 1.00 96.75 86 VAL A C 1
ATOM 659 O O . VAL A 1 86 ? 17.319 6.408 -25.106 1.00 96.75 86 VAL A O 1
ATOM 662 N N . ALA A 1 87 ? 18.761 8.123 -25.238 1.00 96.50 87 ALA A N 1
ATOM 663 C CA . ALA A 1 87 ? 19.591 7.533 -26.285 1.00 96.50 87 ALA A CA 1
ATOM 664 C C . ALA A 1 87 ? 20.313 6.274 -25.807 1.00 96.50 87 ALA A C 1
ATOM 666 O O . ALA A 1 87 ? 20.259 5.247 -26.473 1.00 96.50 87 ALA A O 1
ATOM 667 N N . GLN A 1 88 ? 20.940 6.332 -24.630 1.00 96.56 88 GLN A N 1
ATOM 668 C CA . GLN A 1 88 ? 21.645 5.178 -24.080 1.00 96.56 88 GLN A CA 1
ATOM 669 C C . GLN A 1 88 ? 20.680 4.031 -23.782 1.00 96.56 88 GLN A C 1
ATOM 671 O O . GLN A 1 88 ? 21.017 2.873 -24.015 1.00 96.56 88 GLN A O 1
ATOM 676 N N . LEU A 1 89 ? 19.484 4.333 -23.269 1.00 95.50 89 LEU A N 1
ATOM 677 C CA . LEU A 1 89 ? 18.487 3.315 -22.964 1.00 95.50 89 LEU A CA 1
ATOM 678 C C . LEU A 1 89 ? 17.886 2.712 -24.239 1.00 95.50 89 LEU A C 1
ATOM 680 O O . LEU A 1 89 ? 17.606 1.514 -24.263 1.00 95.50 89 LEU A O 1
ATOM 684 N N . ALA A 1 90 ? 17.727 3.509 -25.301 1.00 94.12 90 ALA A N 1
ATOM 685 C CA . ALA A 1 90 ? 17.368 3.005 -26.623 1.00 94.12 90 ALA A CA 1
ATOM 686 C C . ALA A 1 90 ? 18.443 2.041 -27.146 1.00 94.12 90 ALA A C 1
ATOM 688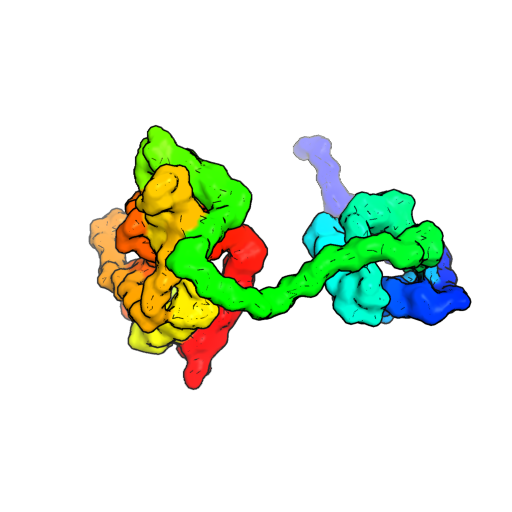 O O . ALA A 1 90 ? 18.118 0.900 -27.454 1.00 94.12 90 ALA A O 1
ATOM 689 N N . ASP A 1 91 ? 19.717 2.444 -27.138 1.00 93.88 91 ASP A N 1
ATOM 690 C CA . ASP A 1 91 ? 20.834 1.588 -27.561 1.00 93.88 91 ASP A CA 1
ATOM 691 C C . ASP A 1 91 ? 20.920 0.304 -26.715 1.00 93.88 91 ASP A C 1
ATOM 693 O O . ASP A 1 91 ? 21.175 -0.788 -27.230 1.00 93.88 91 ASP A O 1
ATOM 697 N N . TRP A 1 92 ? 20.669 0.410 -25.405 1.00 93.06 92 TRP A N 1
ATOM 698 C CA . TRP A 1 92 ? 20.630 -0.740 -24.506 1.00 93.06 92 TRP A CA 1
ATOM 699 C C . TRP A 1 92 ? 19.512 -1.712 -24.885 1.00 93.06 92 TRP A C 1
ATOM 701 O O . TRP A 1 92 ? 19.749 -2.920 -24.904 1.00 93.06 92 TRP A O 1
ATOM 711 N N . LEU A 1 93 ? 18.316 -1.205 -25.195 1.00 89.50 93 LEU A N 1
ATOM 712 C CA . LEU A 1 93 ? 17.185 -2.018 -25.643 1.00 89.50 93 LEU A CA 1
ATOM 713 C C . LEU A 1 93 ? 17.479 -2.704 -26.977 1.00 89.50 93 LEU A C 1
ATOM 715 O O . LEU A 1 93 ? 17.230 -3.899 -27.095 1.00 89.50 93 LEU A O 1
ATOM 719 N N . ASP A 1 94 ? 18.059 -1.988 -27.940 1.00 88.56 94 ASP A N 1
ATOM 720 C CA . ASP A 1 94 ? 18.438 -2.527 -29.252 1.00 88.56 94 ASP A CA 1
ATOM 721 C C . ASP A 1 94 ? 19.437 -3.684 -29.109 1.00 88.56 94 ASP A C 1
ATOM 723 O O . ASP A 1 94 ? 19.305 -4.720 -29.760 1.00 88.56 94 ASP A O 1
ATOM 727 N N . ALA A 1 95 ? 20.415 -3.538 -28.211 1.00 86.88 95 ALA A N 1
ATOM 728 C CA . ALA A 1 95 ? 21.421 -4.562 -27.936 1.00 86.88 95 ALA A CA 1
ATOM 729 C C . ALA A 1 95 ? 20.877 -5.782 -27.168 1.00 86.88 95 ALA A C 1
ATOM 731 O O . ALA A 1 95 ? 21.520 -6.834 -27.141 1.00 86.88 95 ALA A O 1
ATOM 732 N N . HIS A 1 96 ? 19.718 -5.648 -26.520 1.00 81.50 96 HIS A N 1
ATOM 733 C CA . HIS A 1 96 ? 19.121 -6.670 -25.657 1.00 81.50 96 HIS A CA 1
ATOM 734 C C . HIS A 1 96 ? 17.743 -7.144 -26.136 1.00 81.50 96 HIS A C 1
ATOM 736 O O . HIS A 1 96 ? 17.043 -7.839 -25.387 1.00 81.50 96 HIS A O 1
ATOM 742 N N . ASP A 1 97 ? 17.379 -6.811 -27.376 1.00 69.44 97 ASP A N 1
ATOM 743 C CA . ASP A 1 97 ? 16.121 -7.209 -27.994 1.00 69.44 97 ASP A CA 1
ATOM 744 C C . ASP A 1 97 ? 16.016 -8.750 -27.994 1.00 69.44 97 ASP A C 1
ATOM 746 O O . ASP A 1 97 ? 16.937 -9.464 -28.400 1.00 69.44 97 ASP A O 1
ATOM 750 N N . GLY A 1 98 ? 14.915 -9.286 -27.457 1.00 60.50 98 GLY A N 1
ATOM 751 C CA . GLY A 1 98 ? 14.675 -10.734 -27.363 1.00 60.50 98 GLY A CA 1
ATOM 752 C C . GLY A 1 98 ? 15.043 -11.428 -26.040 1.00 60.50 98 GLY A C 1
ATOM 753 O O . GLY A 1 98 ? 14.869 -12.646 -25.938 1.00 60.50 98 GLY A O 1
ATOM 754 N N . ARG A 1 99 ? 15.492 -10.717 -24.990 1.00 58.19 99 ARG A N 1
ATOM 755 C CA . ARG A 1 99 ? 15.520 -11.311 -23.634 1.00 58.19 99 ARG A CA 1
ATOM 756 C C . ARG A 1 99 ? 14.094 -11.584 -23.151 1.00 58.19 99 ARG A C 1
ATOM 758 O O . ARG A 1 99 ? 13.227 -10.722 -23.249 1.00 58.19 99 ARG A O 1
ATOM 765 N N . ALA A 1 100 ? 13.876 -12.794 -22.627 1.00 54.12 100 ALA A N 1
ATOM 766 C CA . ALA A 1 100 ? 12.572 -13.275 -22.184 1.00 54.12 100 ALA A CA 1
ATOM 767 C C . ALA A 1 100 ? 11.874 -12.244 -21.290 1.00 54.12 100 ALA A C 1
ATOM 769 O O . ALA A 1 100 ? 12.360 -11.897 -20.209 1.00 54.12 100 ALA A O 1
ATOM 770 N N . THR A 1 101 ? 10.723 -11.771 -21.760 1.00 60.91 101 THR A N 1
ATOM 771 C CA . THR A 1 101 ? 9.812 -10.958 -20.972 1.00 60.91 101 THR A CA 1
ATOM 772 C C . THR A 1 101 ? 9.422 -11.737 -19.722 1.00 60.91 101 THR A C 1
ATOM 774 O O . THR A 1 101 ? 9.162 -12.945 -19.776 1.00 60.91 101 THR A O 1
ATOM 777 N N . ARG A 1 102 ? 9.390 -11.078 -18.557 1.00 62.69 102 ARG A N 1
ATOM 778 C CA . ARG A 1 102 ? 8.817 -11.704 -17.368 1.00 62.69 102 ARG A CA 1
ATOM 779 C C . ARG A 1 102 ? 7.379 -12.037 -17.738 1.00 62.69 102 ARG A C 1
ATOM 781 O O . ARG A 1 102 ? 6.672 -11.170 -18.262 1.00 62.69 102 ARG A O 1
ATOM 788 N N . ALA A 1 103 ? 6.963 -13.280 -17.503 1.00 71.19 103 ALA A N 1
ATOM 789 C CA . ALA A 1 103 ? 5.612 -13.710 -17.837 1.00 71.19 103 ALA A CA 1
ATOM 790 C C . ALA A 1 103 ? 4.595 -12.690 -17.299 1.00 71.19 103 ALA A C 1
ATOM 792 O O . ALA A 1 103 ? 4.730 -12.184 -16.175 1.00 71.19 103 ALA A O 1
ATOM 793 N N . ALA A 1 104 ? 3.626 -12.326 -18.137 1.00 73.94 104 ALA A N 1
ATOM 794 C CA . ALA A 1 104 ? 2.554 -11.434 -17.729 1.00 73.94 104 ALA A CA 1
ATOM 795 C C . ALA A 1 104 ? 1.827 -12.037 -16.520 1.00 73.94 104 ALA A C 1
ATOM 797 O O . ALA A 1 104 ? 1.623 -13.251 -16.443 1.00 73.94 104 ALA A O 1
ATOM 798 N N . LEU A 1 105 ? 1.446 -11.185 -15.567 1.00 82.00 105 LEU A N 1
ATOM 799 C CA . LEU A 1 105 ? 0.591 -11.612 -14.468 1.00 82.00 105 LEU A CA 1
ATOM 800 C C . LEU A 1 105 ? -0.821 -11.779 -15.025 1.00 82.00 105 LEU A C 1
ATOM 802 O O . LEU A 1 105 ? -1.528 -10.803 -15.255 1.00 82.00 105 LEU A O 1
ATOM 806 N N . LEU A 1 106 ? -1.193 -13.025 -15.293 1.00 87.88 106 LEU A N 1
ATOM 807 C CA . LEU A 1 106 ? -2.522 -13.407 -15.755 1.00 87.88 106 LEU A CA 1
ATOM 808 C C . LEU A 1 106 ? -3.279 -14.073 -14.613 1.00 87.88 106 LEU A C 1
ATOM 810 O O . LEU A 1 106 ? -2.664 -14.731 -13.769 1.00 87.88 106 LEU A O 1
ATOM 814 N N . ALA A 1 107 ? -4.607 -13.958 -14.623 1.00 90.81 107 ALA A N 1
ATOM 815 C CA . ALA A 1 107 ? -5.456 -14.705 -13.704 1.00 90.81 107 ALA A CA 1
ATOM 816 C C . ALA A 1 107 ? -5.120 -16.203 -13.780 1.00 90.81 107 ALA A C 1
ATOM 818 O O . ALA A 1 107 ? -5.064 -16.783 -14.864 1.00 90.81 107 ALA A O 1
ATOM 819 N N . GLN A 1 108 ? -4.864 -16.811 -12.623 1.00 90.88 108 GLN A N 1
ATOM 820 C CA . GLN A 1 108 ? -4.537 -18.230 -12.504 1.00 90.88 108 GLN A CA 1
ATOM 821 C C . GLN A 1 108 ? -5.698 -18.984 -11.850 1.00 90.88 108 GLN A C 1
ATOM 823 O O . GLN A 1 108 ? -6.415 -18.400 -11.030 1.00 90.88 108 GLN A O 1
ATOM 828 N N . PRO A 1 109 ? -5.868 -20.287 -12.142 1.00 94.19 109 PRO A N 1
ATOM 829 C CA . PRO A 1 109 ? -6.730 -21.146 -11.344 1.00 94.19 109 PRO A CA 1
ATOM 830 C C . PRO A 1 109 ? -6.320 -21.071 -9.869 1.00 94.19 109 PRO A C 1
ATOM 832 O O . PRO A 1 109 ? -5.148 -21.252 -9.533 1.00 94.19 109 PRO A O 1
ATOM 835 N N . ARG A 1 110 ? -7.279 -20.787 -8.984 1.00 93.25 110 ARG A N 1
ATOM 836 C CA . ARG A 1 110 ? -7.017 -20.692 -7.545 1.00 93.25 110 ARG A CA 1
ATOM 837 C C . ARG A 1 110 ? -6.726 -22.096 -6.992 1.00 93.25 110 ARG A C 1
ATOM 839 O O . ARG A 1 110 ? -7.601 -22.958 -7.089 1.00 93.25 110 ARG A O 1
ATOM 846 N N . PRO A 1 111 ? -5.534 -22.354 -6.423 1.00 94.19 111 PRO A N 1
ATOM 847 C CA . PRO A 1 111 ? -5.250 -23.635 -5.789 1.00 94.19 111 PRO A CA 1
ATOM 848 C C . PRO A 1 111 ? -6.073 -23.787 -4.505 1.00 94.19 111 PRO A C 1
ATOM 850 O O . PRO A 1 111 ? -6.482 -22.797 -3.899 1.00 94.19 111 PRO A O 1
ATOM 853 N N . ALA A 1 112 ? -6.261 -25.027 -4.049 1.00 91.81 112 ALA A N 1
ATOM 854 C CA . ALA A 1 112 ? -6.968 -25.306 -2.796 1.00 91.81 112 ALA A CA 1
ATOM 855 C C . ALA A 1 112 ? -6.295 -24.650 -1.575 1.00 91.81 112 ALA A C 1
ATOM 857 O O . ALA A 1 112 ? -6.974 -24.232 -0.643 1.00 91.81 112 ALA A O 1
ATOM 858 N N . ARG A 1 113 ? -4.960 -24.542 -1.594 1.00 93.88 113 ARG A N 1
ATOM 859 C CA . ARG A 1 113 ? -4.163 -23.809 -0.605 1.00 93.88 113 ARG A CA 1
ATOM 860 C C . ARG A 1 113 ? -3.294 -22.800 -1.337 1.00 93.88 113 ARG A C 1
ATOM 862 O O . ARG A 1 113 ? -2.439 -23.182 -2.136 1.00 93.88 113 ARG A O 1
ATOM 869 N N . ILE A 1 114 ? -3.534 -21.518 -1.092 1.00 96.88 114 ILE A N 1
ATOM 870 C CA . ILE A 1 114 ? -2.773 -20.439 -1.721 1.00 96.88 114 ILE A CA 1
ATOM 871 C C . ILE A 1 114 ? -1.456 -20.291 -0.950 1.00 96.88 114 ILE A C 1
ATOM 873 O O . ILE A 1 114 ? -1.502 -20.050 0.255 1.00 96.88 114 ILE A O 1
ATOM 877 N N . PRO A 1 115 ? -0.283 -20.438 -1.584 1.00 96.44 115 PRO A N 1
ATOM 878 C CA . PRO A 1 115 ? 0.984 -20.292 -0.879 1.00 96.44 115 PRO A CA 1
ATOM 879 C C . PRO A 1 115 ? 1.197 -18.843 -0.429 1.00 96.44 115 PRO A C 1
ATOM 881 O O . PRO A 1 115 ? 0.691 -17.900 -1.045 1.00 96.44 115 PRO A O 1
ATOM 884 N N . LEU A 1 116 ? 1.981 -18.653 0.631 1.00 97.94 116 LEU A N 1
ATOM 885 C CA . LEU A 1 116 ? 2.486 -17.328 0.989 1.00 97.94 116 LEU A CA 1
ATOM 886 C C . LEU A 1 116 ? 3.503 -16.870 -0.062 1.00 97.94 116 LEU A C 1
ATOM 888 O O . LEU A 1 116 ? 4.284 -17.663 -0.592 1.00 97.94 116 LEU A O 1
ATOM 892 N N . SER A 1 117 ? 3.530 -15.568 -0.330 1.00 96.50 117 SER A N 1
ATOM 893 C CA . SER A 1 117 ? 4.689 -14.960 -0.983 1.00 96.50 117 SER A CA 1
ATOM 894 C C . SER A 1 117 ? 5.918 -15.036 -0.071 1.00 96.50 117 SER A C 1
ATOM 896 O O . SER A 1 117 ? 5.793 -15.100 1.149 1.00 96.50 117 SER A O 1
ATOM 898 N N . TRP A 1 118 ? 7.122 -14.936 -0.637 1.00 94.88 118 TRP A N 1
ATOM 899 C CA . TRP A 1 118 ? 8.367 -14.954 0.144 1.00 94.88 118 TRP A CA 1
ATOM 900 C C . TRP A 1 118 ? 8.408 -13.901 1.263 1.00 94.88 118 TRP A C 1
ATOM 902 O O . TRP A 1 118 ? 8.880 -14.181 2.366 1.00 94.88 118 TRP A O 1
ATOM 912 N N . ALA A 1 119 ? 7.885 -12.700 0.999 1.00 95.19 119 ALA A N 1
ATOM 913 C CA . ALA A 1 119 ? 7.801 -11.638 1.998 1.00 95.19 119 ALA A CA 1
ATOM 914 C C . ALA A 1 119 ? 6.841 -12.010 3.140 1.00 95.19 119 ALA A C 1
ATOM 916 O O . ALA A 1 119 ? 7.177 -11.835 4.312 1.00 95.19 119 ALA A O 1
ATOM 917 N N . GLN A 1 120 ? 5.686 -12.593 2.804 1.00 98.25 120 GLN A N 1
ATOM 918 C CA . GLN A 1 120 ? 4.739 -13.094 3.796 1.00 98.25 120 GLN A CA 1
ATOM 919 C C . GLN A 1 120 ? 5.324 -14.266 4.589 1.00 98.25 120 GLN A C 1
ATOM 921 O O . GLN A 1 120 ? 5.157 -14.290 5.801 1.00 98.25 120 GLN A O 1
ATOM 926 N N . SER A 1 121 ? 6.054 -15.198 3.963 1.00 97.06 121 SER A N 1
ATOM 927 C CA . SER A 1 121 ? 6.692 -16.327 4.658 1.00 97.06 121 SER A CA 1
ATOM 928 C C . SER A 1 121 ? 7.651 -15.859 5.752 1.00 97.06 121 SER A C 1
ATOM 930 O O . SER A 1 121 ? 7.632 -16.409 6.851 1.00 97.06 121 SER A O 1
ATOM 932 N N . ARG A 1 122 ? 8.447 -14.810 5.489 1.00 97.19 122 ARG A N 1
ATOM 933 C CA . ARG A 1 122 ? 9.312 -14.192 6.508 1.00 97.19 122 ARG A CA 1
ATOM 934 C C . ARG A 1 122 ? 8.493 -13.651 7.682 1.00 97.19 122 ARG A C 1
ATOM 936 O O . ARG A 1 122 ? 8.840 -13.916 8.827 1.00 97.19 122 ARG A O 1
ATOM 943 N N . LEU A 1 123 ? 7.437 -12.884 7.408 1.00 97.69 123 LEU A N 1
ATOM 944 C CA . LEU A 1 123 ? 6.612 -12.279 8.459 1.00 97.69 123 LEU A CA 1
ATOM 945 C C . LEU A 1 123 ? 5.833 -13.329 9.258 1.00 97.69 123 LEU A C 1
ATOM 947 O O . LEU A 1 123 ? 5.766 -13.229 10.477 1.00 97.69 123 LEU A O 1
ATOM 951 N N . TRP A 1 124 ? 5.315 -14.361 8.594 1.00 97.38 124 TRP A N 1
ATOM 952 C CA . TRP A 1 124 ? 4.652 -15.489 9.241 1.00 97.38 124 TRP A CA 1
ATOM 953 C C . TRP A 1 124 ? 5.603 -16.261 10.157 1.00 97.38 124 TRP A C 1
ATOM 955 O O . TRP A 1 124 ? 5.254 -16.551 11.297 1.00 97.38 124 TRP A O 1
ATOM 965 N N . PHE A 1 125 ? 6.828 -16.539 9.697 1.00 95.94 125 PHE A N 1
ATOM 966 C CA . PHE A 1 125 ? 7.852 -17.170 10.528 1.00 95.94 125 PHE A CA 1
ATOM 967 C C . PHE A 1 125 ? 8.137 -16.353 11.794 1.00 95.94 125 PHE A C 1
ATOM 969 O O . PHE A 1 125 ? 8.109 -16.906 12.890 1.00 95.94 125 PHE A O 1
ATOM 976 N N . LEU A 1 126 ? 8.367 -15.042 11.654 1.00 96.44 126 LEU A N 1
ATOM 977 C CA . LEU A 1 126 ? 8.628 -14.161 12.795 1.00 96.44 126 LEU A CA 1
ATOM 978 C C . LEU A 1 126 ? 7.441 -14.123 13.758 1.00 96.44 126 LEU A C 1
ATOM 980 O O . LEU A 1 126 ? 7.631 -14.293 14.955 1.00 96.44 126 LEU A O 1
ATOM 984 N N . HIS A 1 127 ? 6.219 -14.000 13.239 1.00 96.31 127 HIS A N 1
ATOM 985 C CA . HIS A 1 127 ? 5.002 -14.030 14.047 1.00 96.31 127 HIS A CA 1
ATOM 986 C C . HIS A 1 127 ? 4.860 -15.339 14.842 1.00 96.31 127 HIS A C 1
ATOM 988 O O . HIS A 1 127 ? 4.537 -15.318 16.025 1.00 96.31 127 HIS A O 1
ATOM 994 N N . ARG A 1 128 ? 5.153 -16.490 14.223 1.00 95.12 128 ARG A N 1
ATOM 995 C CA . ARG A 1 128 ? 5.109 -17.807 14.880 1.00 95.12 128 ARG A CA 1
ATOM 996 C C . ARG A 1 128 ? 6.230 -18.012 15.899 1.00 95.12 128 ARG A C 1
ATOM 998 O O . ARG A 1 128 ? 6.030 -18.742 16.865 1.00 95.12 128 ARG A O 1
ATOM 1005 N N . TYR A 1 129 ? 7.395 -17.415 15.663 1.00 95.25 129 TYR A N 1
ATOM 1006 C CA . TYR A 1 129 ? 8.573 -17.554 16.517 1.00 95.25 129 TYR A CA 1
ATOM 1007 C C . TYR A 1 129 ? 8.539 -16.612 17.730 1.00 95.25 129 TYR A C 1
ATOM 1009 O O . TYR A 1 129 ? 8.856 -17.030 18.839 1.00 95.25 129 TYR A O 1
ATOM 1017 N N . GLU A 1 130 ? 8.146 -15.354 17.525 1.00 94.38 130 GLU A N 1
ATOM 1018 C CA . GLU A 1 130 ? 8.141 -14.298 18.549 1.00 94.38 130 GLU A CA 1
ATOM 1019 C C . GLU A 1 130 ? 6.776 -14.150 19.245 1.00 94.38 130 GLU A C 1
ATOM 1021 O O . GLU A 1 130 ? 6.711 -13.670 20.376 1.00 94.38 130 GLU A O 1
ATOM 1026 N N . GLY A 1 131 ? 5.695 -14.583 18.590 1.00 93.25 131 GLY A N 1
ATOM 1027 C CA . GLY A 1 131 ? 4.311 -14.370 19.014 1.00 93.25 131 GLY A CA 1
ATOM 1028 C C . GLY A 1 131 ? 3.695 -13.063 18.480 1.00 93.25 131 GLY A C 1
ATOM 1029 O O . GLY A 1 131 ? 4.370 -12.265 17.819 1.00 93.25 131 GLY A O 1
ATOM 1030 N N . PRO A 1 132 ? 2.396 -12.821 18.754 1.00 92.94 132 PRO A N 1
ATOM 1031 C CA . PRO A 1 132 ? 1.711 -11.589 18.367 1.00 92.94 132 PRO A CA 1
ATOM 1032 C C . PRO A 1 132 ? 2.359 -10.337 18.975 1.00 92.94 132 PRO A C 1
ATOM 1034 O O . PRO A 1 132 ? 2.514 -10.229 20.193 1.00 92.94 132 PRO A O 1
ATOM 1037 N N . SER A 1 133 ? 2.703 -9.365 18.128 1.00 95.25 133 SER A N 1
ATOM 1038 C CA . SER A 1 133 ? 3.251 -8.070 18.542 1.00 95.25 133 SER A CA 1
ATOM 1039 C C . SER A 1 133 ? 2.863 -6.962 17.562 1.00 95.25 133 SER A C 1
ATOM 1041 O O . SER A 1 133 ? 2.528 -7.229 16.408 1.00 95.25 133 SER A O 1
ATOM 1043 N N . ALA A 1 134 ? 2.949 -5.707 18.006 1.00 96.31 134 ALA A N 1
ATOM 1044 C CA . ALA A 1 134 ? 2.699 -4.535 17.165 1.00 96.31 134 ALA A CA 1
ATOM 1045 C C . ALA A 1 134 ? 3.892 -4.136 16.266 1.00 96.31 134 ALA A C 1
ATOM 1047 O O . ALA A 1 134 ? 3.800 -3.152 15.534 1.00 96.31 134 ALA A O 1
ATOM 1048 N N . THR A 1 135 ? 5.014 -4.872 16.296 1.00 97.00 135 THR A N 1
ATOM 1049 C CA . THR A 1 135 ? 6.264 -4.515 15.590 1.00 97.00 135 THR A CA 1
ATOM 1050 C C . THR A 1 135 ? 6.069 -4.306 14.086 1.00 97.00 135 THR A C 1
ATOM 1052 O O . THR A 1 135 ? 6.743 -3.474 13.482 1.00 97.00 135 THR A O 1
ATOM 1055 N N . TYR A 1 136 ? 5.144 -5.052 13.478 1.00 96.88 136 TYR A N 1
ATOM 1056 C CA . TYR A 1 136 ? 4.855 -5.005 12.043 1.00 96.88 136 TYR A CA 1
ATOM 1057 C C . TYR A 1 136 ? 3.492 -4.380 11.728 1.00 96.88 136 TYR A C 1
ATOM 1059 O O . TYR A 1 136 ? 2.928 -4.626 10.661 1.00 96.88 136 TYR A O 1
ATOM 1067 N N . ASN A 1 137 ? 2.964 -3.550 12.627 1.00 97.69 137 ASN A N 1
ATOM 1068 C CA . ASN A 1 137 ? 1.784 -2.747 12.342 1.00 97.69 137 ASN A CA 1
ATOM 1069 C C . ASN A 1 137 ? 2.142 -1.532 11.479 1.00 97.69 137 ASN A C 1
ATOM 1071 O O . ASN A 1 137 ? 3.174 -0.888 11.658 1.00 97.69 137 ASN A O 1
ATOM 1075 N N . ILE A 1 138 ? 1.229 -1.183 10.579 1.00 97.06 138 ILE A N 1
ATOM 1076 C CA . ILE A 1 138 ? 1.234 0.040 9.783 1.00 97.06 138 ILE A CA 1
ATOM 1077 C C . ILE A 1 138 ? -0.002 0.851 10.206 1.00 97.06 138 ILE A C 1
ATOM 1079 O O . ILE A 1 138 ? -1.084 0.658 9.642 1.00 97.06 138 ILE A O 1
ATOM 1083 N N . PRO A 1 139 ? 0.106 1.701 11.244 1.00 95.31 139 PRO A N 1
ATOM 1084 C CA . PRO A 1 139 ? -1.004 2.531 11.689 1.00 95.31 139 PRO A CA 1
ATOM 1085 C C . PRO A 1 139 ? -1.160 3.773 10.802 1.00 95.31 139 PRO A C 1
ATOM 1087 O O . PRO A 1 139 ? -0.209 4.518 10.565 1.00 95.31 139 PRO A O 1
ATOM 1090 N N . LEU A 1 140 ? -2.389 4.031 10.366 1.00 93.19 140 LEU A N 1
ATOM 1091 C CA . LEU A 1 140 ? -2.830 5.260 9.719 1.00 93.19 140 LEU A CA 1
ATOM 1092 C C . LEU A 1 140 ? -3.872 5.930 10.617 1.00 93.19 140 LEU A C 1
ATOM 1094 O O . LEU A 1 140 ? -4.948 5.382 10.839 1.00 93.19 140 LEU A O 1
ATOM 1098 N N . ALA A 1 141 ? -3.560 7.123 11.119 1.00 94.25 141 ALA A N 1
ATOM 1099 C CA . ALA A 1 141 ? -4.481 7.920 11.921 1.00 94.25 141 ALA A CA 1
ATOM 1100 C C . ALA A 1 141 ? -4.905 9.175 11.150 1.00 94.25 141 ALA A C 1
ATOM 1102 O O . ALA A 1 141 ? -4.067 9.976 10.736 1.00 94.25 141 ALA A O 1
ATOM 1103 N N . LEU A 1 142 ? -6.213 9.351 10.977 1.00 93.69 142 LEU A N 1
ATOM 1104 C CA . LEU A 1 142 ? -6.823 10.490 10.301 1.00 93.69 142 LEU A CA 1
ATOM 1105 C C . LEU A 1 142 ? -7.648 11.289 11.303 1.00 93.69 142 LEU A C 1
ATOM 1107 O O . LEU A 1 142 ? -8.540 10.752 11.958 1.00 93.69 142 LEU A O 1
ATOM 1111 N N . ARG A 1 143 ? -7.374 12.589 11.397 1.00 95.94 143 ARG A N 1
ATOM 1112 C CA . ARG A 1 143 ? -8.209 13.516 12.159 1.00 95.94 143 ARG A CA 1
ATOM 1113 C C . ARG A 1 143 ? -9.345 14.003 11.263 1.00 95.94 143 ARG A C 1
ATOM 1115 O O . ARG A 1 143 ? -9.089 14.601 10.221 1.00 95.94 143 ARG A O 1
ATOM 1122 N N . LEU A 1 144 ? -10.582 13.759 11.679 1.00 95.56 144 LEU A N 1
ATOM 1123 C CA . LEU A 1 144 ? -11.794 14.114 10.944 1.00 95.56 144 LEU A CA 1
ATOM 1124 C C . LEU A 1 144 ? -12.525 15.233 11.687 1.00 95.56 144 LEU A C 1
ATOM 1126 O O . LEU A 1 144 ? -12.769 15.125 12.891 1.00 95.56 144 LEU A O 1
ATOM 1130 N N . ARG A 1 145 ? -12.866 16.301 10.962 1.00 96.06 145 ARG A N 1
ATOM 1131 C CA . ARG A 1 145 ? -13.565 17.476 11.493 1.00 96.06 145 ARG A CA 1
ATOM 1132 C C . ARG A 1 145 ? -14.864 17.723 10.740 1.00 96.06 145 ARG A C 1
ATOM 1134 O O . ARG A 1 145 ? -14.868 17.676 9.513 1.00 96.06 145 ARG A O 1
ATOM 1141 N N . GLY A 1 146 ? -15.923 18.051 11.469 1.00 95.25 146 GLY A N 1
ATOM 1142 C CA . GLY A 1 146 ? -17.262 18.299 10.934 1.00 95.25 146 GLY A CA 1
ATOM 1143 C C . GLY A 1 146 ? -18.216 17.116 11.112 1.00 95.25 146 GLY A C 1
ATOM 1144 O O . GLY A 1 146 ? -17.958 16.214 11.910 1.00 95.25 146 GLY A O 1
ATOM 1145 N N . SER A 1 147 ? -19.344 17.143 10.396 1.00 93.81 147 SER A N 1
ATOM 1146 C CA . SER A 1 147 ? -20.318 16.049 10.415 1.00 93.81 147 SER A CA 1
ATOM 1147 C C . SER A 1 147 ? -19.746 14.802 9.742 1.00 93.81 147 SER A C 1
ATOM 1149 O O . SER A 1 147 ? -19.301 14.843 8.596 1.00 93.81 147 SER A O 1
ATOM 1151 N N . LEU A 1 148 ? -19.782 13.684 10.464 1.00 95.88 148 LEU A N 1
ATOM 1152 C CA . LEU A 1 148 ? -19.322 12.383 9.994 1.00 95.88 148 LEU A CA 1
ATOM 1153 C C . LEU A 1 148 ? -20.505 11.420 9.906 1.00 95.88 148 LEU A C 1
ATOM 1155 O O . LEU A 1 148 ? -21.184 11.181 10.904 1.00 95.88 148 LEU A O 1
ATOM 1159 N N . ASP A 1 149 ? -20.723 10.834 8.731 1.00 95.94 149 ASP A N 1
ATOM 1160 C CA . ASP A 1 149 ? -21.675 9.740 8.571 1.00 95.94 149 ASP A CA 1
ATOM 1161 C C . ASP A 1 149 ? -20.974 8.410 8.886 1.00 95.94 149 ASP A C 1
ATOM 1163 O O . ASP A 1 149 ? -20.258 7.821 8.075 1.00 95.94 149 ASP A O 1
ATOM 1167 N N . VAL A 1 150 ? -21.163 7.929 10.114 1.00 94.81 150 VAL A N 1
ATOM 1168 C CA . VAL A 1 150 ? -20.548 6.681 10.588 1.00 94.81 150 VAL A CA 1
ATOM 1169 C C . VAL A 1 150 ? -21.078 5.457 9.827 1.00 94.81 150 VAL A C 1
ATOM 1171 O O . VAL A 1 150 ? -20.359 4.464 9.691 1.00 94.81 150 VAL A O 1
ATOM 1174 N N . ALA A 1 151 ? -22.313 5.504 9.318 1.00 94.44 151 ALA A N 1
ATOM 1175 C CA . ALA A 1 151 ? -22.881 4.411 8.536 1.00 94.44 151 ALA A CA 1
ATOM 1176 C C . ALA A 1 151 ? -22.244 4.352 7.142 1.00 94.44 151 ALA A C 1
ATOM 1178 O O . ALA A 1 151 ? -21.822 3.272 6.722 1.00 94.44 151 ALA A O 1
ATOM 1179 N N . ALA A 1 152 ? -22.077 5.503 6.483 1.00 95.44 152 ALA A N 1
ATOM 1180 C CA . ALA A 1 152 ? -21.346 5.603 5.220 1.00 95.44 152 ALA A CA 1
ATOM 1181 C C . ALA A 1 152 ? -19.883 5.162 5.379 1.00 95.44 152 ALA A C 1
ATOM 1183 O O . ALA A 1 152 ? -19.382 4.381 4.576 1.00 95.44 152 ALA A O 1
ATOM 1184 N N . LEU A 1 153 ? -19.209 5.556 6.468 1.00 95.56 153 LEU A N 1
ATOM 1185 C CA . LEU A 1 153 ? -17.838 5.109 6.752 1.00 95.56 153 LEU A CA 1
ATOM 1186 C C . LEU A 1 153 ? -17.743 3.588 6.927 1.00 95.56 153 LEU A C 1
ATOM 1188 O O . LEU A 1 153 ? -16.806 2.959 6.435 1.00 95.56 153 LEU A O 1
ATOM 1192 N N . ARG A 1 154 ? -18.720 2.978 7.607 1.00 95.06 154 ARG A N 1
ATOM 1193 C CA . ARG A 1 154 ? -18.790 1.520 7.759 1.00 95.06 154 ARG A CA 1
ATOM 1194 C C . ARG A 1 154 ? -19.002 0.823 6.412 1.00 95.06 154 ARG A C 1
ATOM 1196 O O . ARG A 1 154 ? -18.353 -0.189 6.162 1.00 95.06 154 ARG A O 1
ATOM 1203 N N . ALA A 1 155 ? -19.875 1.360 5.559 1.00 94.44 155 ALA A N 1
ATOM 1204 C CA . ALA A 1 155 ? -20.108 0.834 4.215 1.00 94.44 155 ALA A CA 1
ATOM 1205 C C . ALA A 1 155 ? -18.858 0.961 3.329 1.00 94.44 155 ALA A C 1
ATOM 1207 O O . ALA A 1 155 ? -18.475 -0.004 2.674 1.00 94.44 155 ALA A O 1
ATOM 1208 N N . ALA A 1 156 ? -18.168 2.102 3.388 1.00 95.25 156 ALA A N 1
ATOM 1209 C CA . ALA A 1 156 ? -16.939 2.346 2.643 1.00 95.25 156 ALA A CA 1
ATOM 1210 C C . ALA A 1 156 ? -15.810 1.380 3.040 1.00 95.25 156 ALA A C 1
ATOM 1212 O O . ALA A 1 156 ? -15.139 0.815 2.180 1.00 95.25 156 ALA A O 1
ATOM 1213 N N . LEU A 1 157 ? -15.628 1.122 4.342 1.00 94.88 157 LEU A N 1
ATOM 1214 C CA . LEU A 1 157 ? -14.672 0.115 4.818 1.00 94.88 157 LEU A CA 1
ATOM 1215 C C . LEU A 1 157 ? -15.025 -1.295 4.327 1.00 94.88 157 LEU A C 1
ATOM 1217 O O . LEU A 1 157 ? -14.131 -2.053 3.952 1.00 94.88 157 LEU A O 1
ATOM 1221 N N . ALA A 1 158 ? -16.313 -1.646 4.318 1.00 94.12 158 ALA A N 1
ATOM 1222 C CA . ALA A 1 158 ? -16.770 -2.939 3.824 1.00 94.12 158 ALA A CA 1
ATOM 1223 C C . ALA A 1 158 ? -16.499 -3.109 2.320 1.00 94.12 158 ALA A C 1
ATOM 1225 O O . ALA A 1 158 ? -16.025 -4.168 1.912 1.00 94.12 158 ALA A O 1
ATOM 1226 N N . ASP A 1 159 ? -16.735 -2.070 1.515 1.00 94.50 159 ASP A N 1
ATOM 1227 C CA . ASP A 1 159 ? -16.452 -2.067 0.075 1.00 94.50 159 ASP A CA 1
ATOM 1228 C C . ASP A 1 159 ? -14.957 -2.281 -0.216 1.00 94.50 159 ASP A C 1
ATOM 1230 O O . ASP A 1 159 ? -14.572 -3.197 -0.949 1.00 94.50 159 ASP A O 1
ATOM 1234 N N . VAL A 1 160 ? -14.094 -1.516 0.460 1.00 94.69 160 VAL A N 1
ATOM 1235 C CA . VAL A 1 160 ? -12.633 -1.632 0.342 1.00 94.69 160 VAL A CA 1
ATOM 1236 C C . VAL A 1 160 ? -12.152 -3.041 0.707 1.00 94.69 160 VAL A C 1
ATOM 1238 O O . VAL A 1 160 ? -11.334 -3.625 -0.005 1.00 94.69 160 VAL A O 1
ATOM 1241 N N . VAL A 1 161 ? -12.664 -3.627 1.790 1.00 94.69 161 VAL A N 1
ATOM 1242 C CA . VAL A 1 161 ? -12.290 -4.989 2.214 1.00 94.69 161 VAL A CA 1
ATOM 1243 C C . VAL A 1 161 ? -12.823 -6.052 1.255 1.00 94.69 161 VAL A C 1
ATOM 1245 O O . VAL A 1 161 ? -12.144 -7.046 0.979 1.00 94.69 161 VAL A O 1
ATOM 1248 N N . ALA A 1 162 ? -14.025 -5.858 0.713 1.00 94.44 162 ALA A N 1
ATOM 1249 C CA . ALA A 1 162 ? -14.576 -6.753 -0.294 1.00 94.44 162 ALA A CA 1
ATOM 1250 C C . ALA A 1 162 ? -13.681 -6.783 -1.544 1.00 94.44 162 ALA A C 1
ATOM 1252 O O . ALA A 1 162 ? -13.356 -7.868 -2.048 1.00 94.44 162 ALA A O 1
ATOM 1253 N N . ARG A 1 163 ? -13.229 -5.600 -1.978 1.00 94.56 163 ARG A N 1
ATOM 1254 C CA . ARG A 1 163 ? -12.353 -5.374 -3.134 1.00 94.56 163 ARG A CA 1
ATOM 1255 C C . ARG A 1 163 ? -10.943 -5.939 -2.950 1.00 94.56 163 ARG A C 1
ATOM 1257 O O . ARG A 1 163 ? -10.425 -6.568 -3.872 1.00 94.56 163 ARG A O 1
ATOM 1264 N N . HIS A 1 164 ? -10.324 -5.742 -1.785 1.00 95.50 164 HIS A N 1
ATO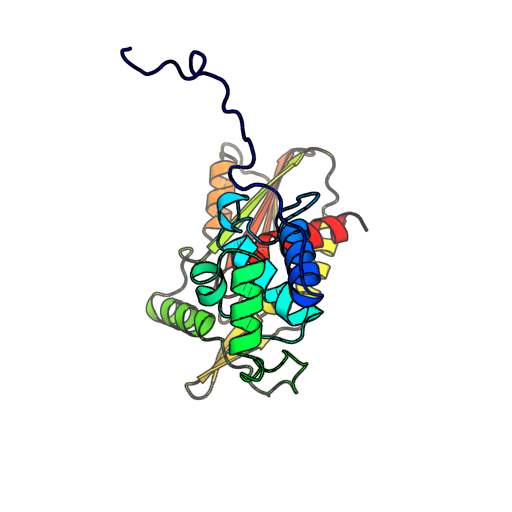M 1265 C CA . HIS A 1 164 ? -8.924 -6.109 -1.537 1.00 95.50 164 HIS A CA 1
ATOM 1266 C C . HIS A 1 164 ? -8.808 -7.389 -0.706 1.00 95.50 164 HIS A C 1
ATOM 1268 O O . HIS A 1 164 ? -8.854 -7.358 0.523 1.00 95.50 164 HIS A O 1
ATOM 1274 N N . GLU A 1 165 ? -8.595 -8.532 -1.372 1.00 96.00 165 GLU A N 1
ATOM 1275 C CA . GLU A 1 165 ? -8.537 -9.851 -0.712 1.00 96.00 165 GLU A CA 1
ATOM 1276 C C . GLU A 1 165 ? -7.497 -9.927 0.418 1.00 96.00 165 GLU A C 1
ATOM 1278 O O . GLU A 1 165 ? -7.732 -10.605 1.420 1.00 96.00 165 GLU A O 1
ATOM 1283 N N . SER A 1 166 ? -6.372 -9.209 0.299 1.00 96.62 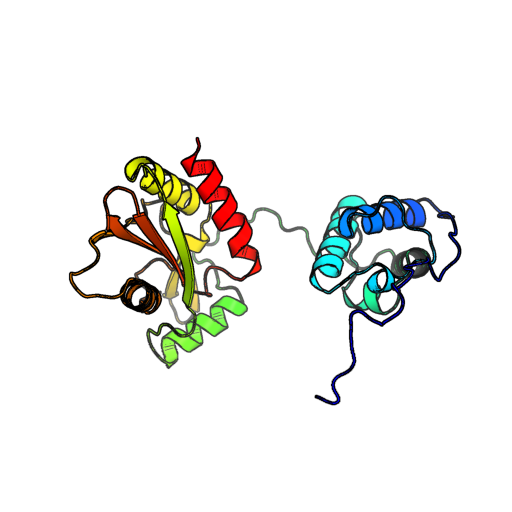166 SER A N 1
ATOM 1284 C CA . SER A 1 166 ? -5.311 -9.198 1.316 1.00 96.62 166 SER A CA 1
ATOM 1285 C C . SER A 1 166 ? -5.795 -8.692 2.678 1.00 96.62 166 SER A C 1
ATOM 1287 O O . SER A 1 166 ? -5.337 -9.192 3.703 1.00 96.62 166 SER A O 1
ATOM 1289 N N . LEU A 1 167 ? -6.762 -7.766 2.708 1.00 95.88 167 LEU A N 1
ATOM 1290 C CA . LEU A 1 167 ? -7.322 -7.203 3.943 1.00 95.88 167 LEU A CA 1
ATOM 1291 C C . LEU A 1 167 ? -8.244 -8.180 4.683 1.00 95.88 167 LEU A C 1
ATOM 1293 O O . LEU A 1 167 ? -8.514 -7.986 5.863 1.00 95.88 167 LEU A O 1
ATOM 1297 N N . ARG A 1 168 ? -8.697 -9.242 4.008 1.00 95.88 168 ARG A N 1
ATOM 1298 C CA . ARG A 1 168 ? -9.551 -10.309 4.556 1.00 95.88 168 ARG A CA 1
ATOM 1299 C C . ARG A 1 168 ? -8.898 -11.688 4.472 1.00 95.88 168 ARG A C 1
ATOM 1301 O O . ARG A 1 168 ? -9.576 -12.702 4.331 1.00 95.88 168 ARG A O 1
ATOM 1308 N N . THR A 1 169 ? -7.570 -11.732 4.518 1.00 96.94 169 THR A N 1
ATOM 1309 C CA . THR A 1 169 ? -6.796 -12.976 4.465 1.00 96.94 169 THR A CA 1
ATOM 1310 C C . THR A 1 169 ? -6.220 -13.303 5.833 1.00 96.94 169 THR A C 1
ATOM 1312 O O . THR A 1 169 ? -5.484 -12.495 6.388 1.00 96.94 169 THR A O 1
ATOM 1315 N N . ILE A 1 170 ? -6.508 -14.500 6.342 1.00 97.19 170 ILE A N 1
ATOM 1316 C CA . ILE A 1 170 ? -5.813 -15.080 7.500 1.00 97.19 170 ILE A CA 1
ATOM 1317 C C . ILE A 1 170 ? -4.727 -16.052 7.027 1.00 97.19 170 ILE A C 1
ATOM 1319 O O . ILE A 1 170 ? -4.730 -16.508 5.877 1.00 97.19 170 ILE A O 1
ATOM 1323 N N . PHE A 1 171 ? -3.786 -16.367 7.909 1.00 97.62 171 PHE A N 1
ATOM 1324 C CA . PHE A 1 171 ? -2.604 -17.162 7.595 1.00 97.62 171 PHE A CA 1
ATOM 1325 C C . PHE A 1 171 ? -2.568 -18.398 8.478 1.00 97.62 171 PHE A C 1
ATOM 1327 O O . PHE A 1 171 ? -2.630 -18.307 9.696 1.00 97.62 171 PHE A O 1
ATOM 1334 N N . GLY A 1 172 ? -2.472 -19.566 7.857 1.00 95.12 172 GLY A N 1
ATOM 1335 C CA . GLY A 1 172 ? -2.485 -20.837 8.564 1.00 95.12 172 GLY A CA 1
ATOM 1336 C C . GLY A 1 172 ? -1.360 -21.742 8.111 1.00 95.12 172 GLY A C 1
ATOM 1337 O O . GLY A 1 172 ? -0.649 -21.470 7.144 1.00 95.12 172 GLY A O 1
ATOM 1338 N N . GLU A 1 173 ? -1.231 -22.870 8.789 1.00 94.19 173 GLU A N 1
ATOM 1339 C CA . GLU A 1 173 ? -0.331 -23.944 8.400 1.00 94.19 173 GLU A CA 1
ATOM 1340 C C . GLU A 1 173 ? -1.135 -25.231 8.288 1.00 94.19 173 GLU A C 1
ATOM 1342 O O . GLU A 1 173 ? -1.955 -25.542 9.150 1.00 94.19 173 GLU A O 1
ATOM 1347 N N . ALA A 1 174 ? -0.925 -25.966 7.202 1.00 92.25 174 ALA A N 1
ATOM 1348 C CA . ALA A 1 174 ? -1.532 -27.269 7.014 1.00 92.25 174 ALA A CA 1
ATOM 1349 C C . ALA A 1 174 ? -0.488 -28.216 6.424 1.00 92.25 174 ALA A C 1
ATOM 1351 O O . ALA A 1 174 ? 0.139 -27.898 5.412 1.00 92.25 174 ALA A O 1
ATOM 1352 N N . ASP A 1 175 ? -0.290 -29.361 7.079 1.00 90.88 175 ASP A N 1
ATOM 1353 C CA . ASP A 1 175 ? 0.728 -30.361 6.728 1.00 90.88 175 ASP A CA 1
ATOM 1354 C C . ASP A 1 175 ? 2.158 -29.782 6.667 1.00 90.88 175 ASP A C 1
ATOM 1356 O O . ASP A 1 175 ? 2.945 -30.120 5.785 1.00 90.88 175 ASP A O 1
ATOM 1360 N N . GLY A 1 176 ? 2.493 -28.865 7.584 1.00 88.56 176 GLY A N 1
ATOM 1361 C CA . GLY A 1 176 ? 3.811 -28.218 7.636 1.00 88.56 176 GLY A CA 1
ATOM 1362 C C . GLY A 1 176 ? 4.012 -27.087 6.621 1.00 88.56 176 GLY A C 1
ATOM 1363 O O . GLY A 1 176 ? 5.107 -26.534 6.526 1.00 88.56 176 GLY A O 1
ATOM 1364 N N . VAL A 1 177 ? 2.984 -26.744 5.834 1.00 92.94 177 VAL A N 1
ATOM 1365 C CA . VAL A 1 177 ? 3.068 -25.728 4.777 1.00 92.94 177 VAL A CA 1
ATOM 1366 C C . VAL A 1 177 ? 2.153 -24.552 5.095 1.00 92.94 177 VAL A C 1
ATOM 1368 O O . VAL A 1 177 ? 0.934 -24.698 5.236 1.00 92.94 177 VAL A O 1
ATOM 1371 N N . ALA A 1 178 ? 2.750 -23.363 5.185 1.00 96.62 178 ALA A N 1
ATOM 1372 C CA . ALA A 1 178 ? 2.012 -22.125 5.379 1.00 96.62 178 ALA A CA 1
ATOM 1373 C C . ALA A 1 178 ? 1.154 -21.801 4.147 1.00 96.62 178 ALA A C 1
ATOM 1375 O O . ALA A 1 178 ? 1.613 -21.913 3.005 1.00 96.62 178 ALA A O 1
ATOM 1376 N N . HIS A 1 179 ? -0.075 -21.353 4.377 1.00 97.81 179 HIS A N 1
ATOM 1377 C CA . HIS A 1 179 ? -0.999 -20.952 3.325 1.00 97.81 179 HIS A CA 1
ATOM 1378 C C . HIS A 1 179 ? -1.833 -19.733 3.730 1.00 97.81 179 HIS A C 1
ATOM 1380 O O . HIS A 1 179 ? -2.007 -19.420 4.907 1.00 97.81 179 HIS A O 1
ATOM 1386 N N . GLN A 1 180 ? -2.342 -19.047 2.713 1.00 98.19 180 GLN A N 1
ATOM 1387 C CA . GLN A 1 180 ? -3.306 -17.967 2.827 1.00 98.19 180 GLN A CA 1
ATOM 1388 C C . GLN A 1 180 ? -4.714 -18.558 2.762 1.00 98.19 180 GLN A C 1
ATOM 1390 O O . GLN A 1 180 ? -5.022 -19.347 1.862 1.00 98.19 180 GLN A O 1
ATOM 1395 N N . GLN A 1 181 ? -5.574 -18.136 3.682 1.00 96.81 181 GLN A N 1
ATOM 1396 C CA . GLN A 1 181 ? -7.003 -18.397 3.640 1.00 96.81 181 GLN A CA 1
ATOM 1397 C C . GLN A 1 181 ? -7.730 -17.063 3.490 1.00 96.81 181 GLN A C 1
ATOM 1399 O O . GLN A 1 181 ? -7.853 -16.276 4.426 1.00 96.81 181 GLN A O 1
ATOM 1404 N N . ILE A 1 182 ? -8.202 -16.816 2.272 1.00 95.81 182 ILE A N 1
ATOM 1405 C CA . ILE A 1 182 ? -8.994 -15.636 1.943 1.00 95.81 182 ILE A CA 1
ATOM 1406 C C . ILE A 1 182 ? -10.413 -15.878 2.460 1.00 95.81 182 ILE A C 1
ATOM 1408 O O . ILE A 1 182 ? -11.105 -16.777 1.976 1.00 95.81 182 ILE A O 1
ATOM 1412 N N . LEU A 1 183 ? -10.842 -15.086 3.436 1.00 94.38 183 LEU A N 1
ATOM 1413 C CA . LEU A 1 183 ? -12.191 -15.155 3.986 1.00 94.38 183 LEU A CA 1
ATOM 1414 C C . LEU A 1 183 ? -13.201 -14.539 3.012 1.00 94.38 183 LEU A C 1
ATOM 1416 O O . LEU A 1 183 ? -12.813 -13.718 2.173 1.00 94.38 183 LEU A O 1
ATOM 1420 N N . PRO A 1 184 ? -14.493 -14.904 3.086 1.00 92.56 184 PRO A N 1
ATOM 1421 C CA . PRO A 1 184 ? -15.547 -14.187 2.379 1.00 92.56 184 PRO A CA 1
ATOM 1422 C C . PRO A 1 184 ? -15.485 -12.682 2.666 1.00 92.56 184 PRO A C 1
ATOM 1424 O O . PRO A 1 184 ? -14.929 -12.248 3.674 1.00 92.56 184 PRO A O 1
ATOM 1427 N N . ALA A 1 185 ? -16.040 -11.878 1.761 1.00 85.69 185 ALA A N 1
ATOM 1428 C CA . ALA A 1 185 ? -16.182 -10.444 1.979 1.00 85.69 185 ALA A CA 1
ATOM 1429 C C . ALA A 1 185 ? -17.225 -10.195 3.080 1.00 85.69 185 ALA A C 1
ATOM 1431 O O . ALA A 1 185 ? -18.399 -9.959 2.807 1.00 85.69 185 ALA A O 1
ATOM 1432 N N . GLU A 1 186 ? -16.794 -10.323 4.328 1.00 75.94 186 GLU A N 1
ATOM 1433 C CA . GLU A 1 186 ? -17.560 -9.943 5.504 1.00 75.94 186 GLU A CA 1
ATOM 1434 C C . GLU A 1 186 ? -17.252 -8.490 5.872 1.00 75.94 186 GLU A C 1
ATOM 1436 O O . GLU A 1 186 ? -16.187 -7.948 5.565 1.00 75.94 186 GLU A O 1
ATOM 1441 N N . THR A 1 187 ? -18.205 -7.840 6.533 1.00 67.88 187 THR A N 1
ATOM 1442 C CA . THR A 1 187 ? -18.053 -6.463 6.999 1.00 67.88 187 THR A CA 1
ATOM 1443 C C . THR A 1 187 ? -16.953 -6.400 8.055 1.00 67.88 187 THR A C 1
ATOM 1445 O O . THR A 1 187 ? -17.102 -6.977 9.132 1.00 67.88 187 THR A O 1
ATOM 1448 N N . VAL A 1 188 ? -15.878 -5.647 7.805 1.00 72.38 188 VAL A N 1
ATOM 1449 C CA . VAL A 1 188 ? -14.912 -5.343 8.870 1.00 72.38 188 VAL A CA 1
ATOM 1450 C C . VAL A 1 188 ? -15.603 -4.491 9.933 1.00 72.38 188 VAL A C 1
ATOM 1452 O O . VAL A 1 188 ? -16.198 -3.455 9.609 1.00 72.38 188 VAL A O 1
ATOM 1455 N N . PRO A 1 189 ? -15.560 -4.897 11.213 1.00 75.50 189 PRO A N 1
ATOM 1456 C CA . PRO A 1 189 ? -16.186 -4.122 12.264 1.00 75.50 189 PRO A CA 1
ATOM 1457 C C . PRO A 1 189 ? -15.428 -2.804 12.454 1.00 75.50 189 PRO A C 1
ATOM 1459 O O . PRO A 1 189 ? -14.306 -2.780 12.950 1.00 75.50 189 PRO A O 1
ATOM 1462 N N . LEU A 1 190 ? -16.068 -1.685 12.101 1.00 92.56 190 LEU A N 1
ATOM 1463 C CA . LEU A 1 190 ? -15.676 -0.369 12.601 1.00 92.56 190 LEU A CA 1
ATOM 1464 C C . LEU A 1 190 ? -16.070 -0.277 14.077 1.00 92.56 190 LEU A C 1
ATOM 1466 O O . LEU A 1 190 ? -17.267 -0.211 14.398 1.00 92.56 190 LEU A O 1
ATOM 1470 N N . ILE A 1 191 ? -15.065 -0.283 14.948 1.00 94.94 191 ILE A N 1
ATOM 1471 C CA . ILE A 1 191 ? -15.222 -0.087 16.388 1.00 94.94 191 ILE A CA 1
ATOM 1472 C C . ILE A 1 191 ? -15.381 1.412 16.629 1.00 94.94 191 ILE A C 1
ATOM 1474 O O . ILE A 1 191 ? -14.531 2.191 16.213 1.00 94.94 191 ILE A O 1
ATOM 1478 N N . VAL A 1 192 ? -16.462 1.826 17.284 1.00 95.81 192 VAL A N 1
ATOM 1479 C CA . VAL A 1 192 ? -16.697 3.234 17.628 1.00 95.81 192 VAL A CA 1
ATOM 1480 C C . VAL A 1 192 ? -16.610 3.370 19.139 1.00 95.81 192 VAL A C 1
ATOM 1482 O O . VAL A 1 192 ? -17.309 2.662 19.861 1.00 95.81 192 VAL A O 1
ATOM 1485 N N . THR A 1 193 ? -15.736 4.253 19.608 1.00 96.25 193 THR A N 1
ATOM 1486 C CA . THR A 1 193 ? -15.499 4.508 21.034 1.00 96.25 193 THR A CA 1
ATOM 1487 C C . THR A 1 193 ? -15.475 6.004 21.293 1.00 96.25 193 THR A C 1
ATOM 1489 O O . THR A 1 193 ? -14.900 6.751 20.505 1.00 96.25 193 THR A O 1
ATOM 1492 N N . GLU A 1 194 ? -16.044 6.445 22.406 1.00 96.75 194 GLU A N 1
ATOM 1493 C CA . GLU A 1 194 ? -15.840 7.810 22.896 1.00 96.75 194 GLU A CA 1
ATOM 1494 C C . GLU A 1 194 ? -14.441 7.937 23.513 1.00 96.75 194 GLU A C 1
ATOM 1496 O O . GLU A 1 194 ? -13.909 6.972 24.072 1.00 96.75 194 GLU A O 1
ATOM 1501 N N . LEU A 1 195 ? -13.820 9.112 23.386 1.00 97.06 195 LEU A N 1
ATOM 1502 C CA . LEU A 1 195 ? -12.565 9.410 24.068 1.00 97.06 195 LEU A CA 1
ATOM 1503 C C . LEU A 1 195 ? -12.821 9.436 25.579 1.00 97.06 195 LEU A C 1
ATOM 1505 O O . LEU A 1 195 ? -13.689 10.166 26.053 1.00 97.06 195 LEU A O 1
ATOM 1509 N N . ALA A 1 196 ? -12.064 8.635 26.327 1.00 95.00 196 ALA A N 1
ATOM 1510 C CA . ALA A 1 196 ? -12.192 8.581 27.777 1.00 95.00 196 ALA A CA 1
ATOM 1511 C C . ALA A 1 196 ? -11.859 9.939 28.417 1.00 95.00 196 ALA A C 1
ATOM 1513 O O . ALA A 1 196 ? -10.932 10.629 27.986 1.00 95.00 196 ALA A O 1
ATOM 1514 N N . ASP A 1 197 ? -12.590 10.301 29.473 1.00 92.94 197 ASP A N 1
ATOM 1515 C CA . ASP A 1 197 ? -12.367 11.563 30.180 1.00 92.94 197 ASP A CA 1
ATOM 1516 C C . ASP A 1 197 ? -10.932 11.652 30.728 1.00 92.94 197 ASP A C 1
ATOM 1518 O O . ASP A 1 197 ? -10.388 10.688 31.273 1.00 92.94 197 ASP A O 1
ATOM 1522 N N . GLY A 1 198 ? -10.298 12.808 30.536 1.00 93.12 198 GLY A N 1
ATOM 1523 C CA . GLY A 1 198 ? -8.901 13.053 30.904 1.00 93.12 198 GLY A CA 1
ATOM 1524 C C . GLY A 1 198 ? -7.838 12.327 3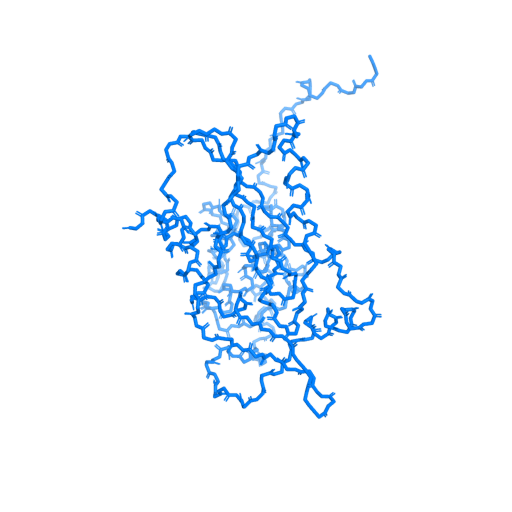0.063 1.00 93.12 198 GLY A C 1
ATOM 1525 O O . GLY A 1 198 ? -6.652 12.577 30.279 1.00 93.12 198 GLY A O 1
ATOM 1526 N N . MET A 1 199 ? -8.210 11.470 29.103 1.00 96.00 199 MET A N 1
ATOM 1527 C CA . MET A 1 199 ? -7.254 10.784 28.226 1.00 96.00 199 MET A CA 1
ATOM 1528 C C . MET A 1 199 ? -6.847 11.679 27.043 1.00 96.00 199 MET A C 1
ATOM 1530 O O . MET A 1 199 ? -7.709 12.135 26.289 1.00 96.00 199 MET A O 1
ATOM 1534 N N . PRO A 1 200 ? -5.542 11.895 26.792 1.00 96.38 200 PRO A N 1
ATOM 1535 C CA . PRO A 1 200 ? -5.091 12.550 25.571 1.00 96.38 200 PRO A CA 1
ATOM 1536 C C . PRO A 1 200 ? -5.447 11.719 24.333 1.00 96.38 200 PRO A C 1
ATOM 1538 O O . PRO A 1 200 ? -5.181 10.519 24.283 1.00 96.38 200 PRO A O 1
ATOM 1541 N N . LEU A 1 201 ? -5.947 12.362 23.273 1.00 95.44 201 LEU A N 1
ATOM 1542 C CA . LEU A 1 201 ? -6.235 11.679 22.004 1.00 95.44 201 LEU A CA 1
ATOM 1543 C C . LEU A 1 201 ? -5.030 10.891 21.468 1.00 95.44 201 LEU A C 1
ATOM 1545 O O . LEU A 1 201 ? -5.187 9.793 20.942 1.00 95.44 201 LEU A O 1
ATOM 1549 N N . THR A 1 202 ? -3.823 11.446 21.591 1.00 96.12 202 THR A N 1
ATOM 1550 C CA . THR A 1 202 ? -2.585 10.788 21.151 1.00 96.12 202 THR A CA 1
ATOM 1551 C C . THR A 1 202 ? -2.356 9.462 21.867 1.00 96.12 202 THR A C 1
ATOM 1553 O O . THR A 1 202 ? -1.877 8.515 21.250 1.00 96.12 202 THR A O 1
ATOM 1556 N N . GLU A 1 203 ? -2.728 9.366 23.142 1.00 97.31 203 GLU A N 1
ATOM 1557 C CA . GLU A 1 203 ? -2.653 8.126 23.905 1.00 97.31 203 GLU A CA 1
ATOM 1558 C C . GLU A 1 203 ? -3.678 7.108 23.401 1.00 97.31 203 GLU A C 1
ATOM 1560 O O . GLU A 1 203 ? -3.304 5.974 23.109 1.00 97.31 203 GLU A O 1
ATOM 1565 N N . ALA A 1 204 ? -4.930 7.526 23.195 1.00 97.25 204 ALA A N 1
ATOM 1566 C CA . ALA A 1 204 ? -5.976 6.663 22.646 1.00 97.25 204 ALA A CA 1
ATOM 1567 C C . ALA A 1 204 ? -5.604 6.113 21.253 1.00 97.25 204 ALA A C 1
ATOM 1569 O O . ALA A 1 204 ? -5.778 4.927 20.970 1.00 97.25 204 ALA A O 1
ATOM 1570 N N . VAL A 1 205 ? -5.022 6.957 20.393 1.00 97.50 205 VAL A N 1
ATOM 1571 C CA . VAL A 1 205 ? -4.519 6.555 19.069 1.00 97.50 205 VAL A CA 1
ATOM 1572 C C . VAL A 1 205 ? -3.355 5.568 19.189 1.00 97.50 205 VAL A C 1
ATOM 1574 O O . VAL A 1 205 ? -3.335 4.571 18.470 1.00 97.50 205 VAL A O 1
ATOM 1577 N N . ASN A 1 206 ? -2.406 5.803 20.099 1.00 97.19 206 ASN A N 1
ATOM 1578 C CA . ASN A 1 206 ? -1.281 4.890 20.317 1.00 97.19 206 ASN A CA 1
ATOM 1579 C C . ASN A 1 206 ? -1.741 3.528 20.855 1.00 97.19 206 ASN A C 1
ATOM 1581 O O . ASN A 1 206 ? -1.219 2.502 20.424 1.00 97.19 206 ASN A O 1
ATOM 1585 N N . GLN A 1 207 ? -2.735 3.502 21.748 1.00 96.88 207 GLN A N 1
ATOM 1586 C CA . GLN A 1 207 ? -3.336 2.260 22.242 1.00 96.88 207 GLN A CA 1
ATOM 1587 C C . GLN A 1 207 ? -4.003 1.475 21.106 1.00 96.88 207 GLN A C 1
ATOM 1589 O O . GLN A 1 207 ? -3.769 0.276 20.974 1.00 96.88 207 GLN A O 1
ATOM 1594 N N . ALA A 1 208 ? -4.766 2.151 20.242 1.00 96.38 208 ALA A N 1
ATOM 1595 C CA . ALA A 1 208 ? -5.364 1.529 19.062 1.00 96.38 208 ALA A CA 1
ATOM 1596 C C . ALA A 1 208 ? -4.297 0.976 18.095 1.00 96.38 208 ALA A C 1
ATOM 1598 O O . ALA A 1 208 ? -4.416 -0.149 17.611 1.00 96.38 208 ALA A O 1
ATOM 1599 N N . ALA A 1 209 ? -3.228 1.742 17.847 1.00 96.94 209 ALA A N 1
ATOM 1600 C CA . ALA A 1 209 ? -2.118 1.365 16.969 1.00 96.94 209 ALA A CA 1
ATOM 1601 C C . ALA A 1 209 ? -1.295 0.171 17.487 1.00 96.94 209 ALA A C 1
ATOM 1603 O O . ALA A 1 209 ? -0.715 -0.571 16.690 1.00 96.94 209 ALA A O 1
ATOM 1604 N N . ALA A 1 210 ? -1.260 -0.031 18.806 1.00 97.25 210 ALA A N 1
ATOM 1605 C CA . ALA A 1 210 ? -0.533 -1.109 19.469 1.00 97.25 210 ALA A CA 1
ATOM 1606 C C . ALA A 1 210 ? -1.294 -2.449 19.496 1.00 97.25 210 ALA A C 1
ATOM 1608 O O . ALA A 1 210 ? -0.907 -3.351 20.235 1.00 97.25 210 ALA A O 1
ATOM 1609 N N . HIS A 1 211 ? -2.365 -2.606 18.708 1.00 96.81 211 HIS A N 1
ATOM 1610 C CA . HIS A 1 211 ? -3.101 -3.870 18.614 1.00 96.81 211 HIS A CA 1
ATOM 1611 C C . HIS A 1 211 ? -2.190 -5.035 18.201 1.00 96.81 211 HIS A C 1
ATOM 1613 O O . HIS A 1 211 ? -1.389 -4.913 17.275 1.00 96.81 211 HIS A O 1
ATOM 1619 N N . HIS A 1 212 ? -2.324 -6.180 18.865 1.00 97.19 212 HIS A N 1
ATOM 1620 C CA . HIS A 1 212 ? -1.585 -7.395 18.526 1.00 97.19 212 HIS A CA 1
ATOM 1621 C C . HIS A 1 212 ? -2.491 -8.317 17.712 1.00 97.19 212 HIS A C 1
ATOM 1623 O O . HIS A 1 212 ? -3.409 -8.919 18.264 1.00 97.19 212 HIS A O 1
ATOM 1629 N N . PHE A 1 213 ? -2.229 -8.422 16.409 1.00 97.00 213 PHE A N 1
ATOM 1630 C CA . PHE A 1 213 ? -3.006 -9.285 15.522 1.00 97.00 213 PHE A CA 1
ATOM 1631 C C . PHE A 1 213 ? -2.723 -10.762 15.780 1.00 97.00 213 PHE A C 1
ATOM 1633 O O . PHE A 1 213 ? -1.560 -11.164 15.791 1.00 97.00 213 PHE A O 1
ATOM 1640 N N . GLU A 1 214 ? -3.772 -11.576 15.888 1.00 96.25 214 GLU A N 1
ATOM 1641 C CA . GLU A 1 214 ? -3.660 -13.038 15.814 1.00 96.25 214 GLU A CA 1
ATOM 1642 C C . GLU A 1 214 ? -3.892 -13.491 14.370 1.00 96.25 214 GLU A C 1
ATOM 1644 O O . GLU A 1 214 ? -5.021 -13.753 13.956 1.00 96.25 214 GLU A O 1
ATOM 1649 N N . LEU A 1 215 ? -2.822 -13.557 13.574 1.00 96.69 215 LEU A N 1
ATOM 1650 C CA . LEU A 1 215 ? -2.904 -13.732 12.118 1.00 96.69 215 LEU A CA 1
ATOM 1651 C C . LEU A 1 215 ? -3.531 -15.067 11.684 1.00 96.69 215 LEU A C 1
ATOM 1653 O O . LEU A 1 215 ? -3.916 -15.198 10.519 1.00 96.69 215 LEU A O 1
ATOM 1657 N N . ALA A 1 216 ? -3.645 -16.043 12.592 1.00 95.81 216 ALA A N 1
ATOM 1658 C CA . ALA A 1 216 ? -4.317 -17.312 12.329 1.00 95.81 216 ALA A CA 1
ATOM 1659 C C . ALA A 1 216 ? -5.847 -17.232 12.370 1.00 95.81 216 ALA A C 1
ATOM 1661 O O . ALA A 1 216 ? -6.511 -18.103 11.809 1.00 95.81 216 ALA A O 1
ATOM 1662 N N . THR A 1 217 ? -6.417 -16.223 13.031 1.00 94.62 217 THR A N 1
ATOM 1663 C CA . THR A 1 217 ? -7.873 -16.126 13.246 1.00 94.62 217 THR A CA 1
ATOM 1664 C C . THR A 1 217 ? -8.447 -14.730 13.034 1.00 94.62 217 THR A C 1
ATOM 1666 O O . THR A 1 217 ? -9.660 -14.580 12.931 1.00 94.62 217 THR A O 1
ATOM 1669 N N . GLU A 1 218 ? -7.601 -13.708 12.974 1.00 94.50 218 GLU A N 1
ATOM 1670 C CA . GLU A 1 218 ? -7.972 -12.308 12.811 1.00 94.50 218 GLU A CA 1
ATOM 1671 C C . GLU A 1 218 ? -7.458 -11.784 11.468 1.00 94.50 218 GLU A C 1
ATOM 1673 O O . GLU A 1 218 ? -6.310 -12.010 11.079 1.00 94.50 218 GLU A O 1
ATOM 1678 N N . THR A 1 219 ? -8.312 -11.054 10.752 1.00 94.81 219 THR A N 1
ATOM 1679 C CA . THR A 1 219 ? -7.906 -10.354 9.534 1.00 94.81 219 THR A CA 1
ATOM 1680 C C . THR A 1 219 ? -6.872 -9.267 9.851 1.00 94.81 219 THR A C 1
ATOM 1682 O O . THR A 1 219 ? -7.010 -8.575 10.859 1.00 94.81 219 THR A O 1
ATOM 1685 N N . PRO A 1 220 ? -5.880 -9.025 8.980 1.00 95.56 220 PRO A N 1
ATOM 1686 C CA . PRO A 1 220 ? -4.760 -8.112 9.220 1.00 95.56 220 PRO A CA 1
ATOM 1687 C C . PRO A 1 220 ? -5.140 -6.628 9.063 1.00 95.56 220 PRO A C 1
ATOM 1689 O O . PRO A 1 220 ? -4.318 -5.826 8.626 1.00 95.56 220 PRO A O 1
ATOM 1692 N N . LEU A 1 221 ? -6.382 -6.265 9.387 1.00 95.69 221 LEU A N 1
ATOM 1693 C CA . LEU A 1 221 ? -6.938 -4.918 9.349 1.00 95.69 221 LEU A CA 1
ATOM 1694 C C . LEU A 1 221 ? -7.852 -4.712 10.560 1.00 95.69 221 LEU A C 1
ATOM 1696 O O . LEU A 1 221 ? -8.769 -5.497 10.799 1.00 95.69 221 LEU A O 1
ATOM 1700 N N . ARG A 1 222 ? -7.654 -3.599 11.264 1.00 95.50 222 ARG A N 1
ATOM 1701 C CA . ARG A 1 222 ? -8.526 -3.125 12.340 1.00 95.50 222 ARG A CA 1
ATOM 1702 C C . ARG A 1 222 ? -8.867 -1.657 12.119 1.00 95.50 222 ARG A C 1
ATOM 1704 O O . ARG A 1 222 ? -7.983 -0.861 11.811 1.00 95.50 222 ARG A O 1
ATOM 1711 N N . ALA A 1 223 ? -10.136 -1.301 12.300 1.00 96.25 223 ALA A N 1
ATOM 1712 C CA . ALA A 1 223 ? -10.620 0.069 12.174 1.00 96.25 223 ALA A CA 1
ATOM 1713 C C . ALA A 1 223 ? -11.284 0.530 13.475 1.00 96.25 223 ALA A C 1
ATOM 1715 O O . ALA A 1 223 ? -12.225 -0.104 13.960 1.00 96.25 223 ALA A O 1
ATOM 1716 N N . GLN A 1 224 ? -10.815 1.652 14.019 1.00 97.50 224 GLN A N 1
ATOM 1717 C CA . GLN A 1 224 ? -11.380 2.272 15.211 1.00 97.50 224 GLN A CA 1
ATOM 1718 C C . GLN A 1 224 ? -11.644 3.759 14.975 1.00 97.50 224 GLN A C 1
ATOM 1720 O O . GLN A 1 224 ? -10.754 4.498 14.570 1.00 97.50 224 GLN A O 1
ATOM 1725 N N . LEU A 1 225 ? -12.865 4.201 15.257 1.00 97.75 225 LEU A N 1
ATOM 1726 C CA . LEU A 1 225 ? -13.255 5.602 15.290 1.00 97.75 225 LEU A CA 1
ATOM 1727 C C . LEU A 1 225 ? -13.346 6.057 16.748 1.00 97.75 225 LEU A C 1
ATOM 1729 O O . LEU A 1 225 ? -14.182 5.568 17.506 1.00 97.75 225 LEU A O 1
ATOM 1733 N N . ILE A 1 226 ? -12.493 7.003 17.124 1.00 98.06 226 ILE A N 1
ATOM 1734 C CA . ILE A 1 226 ? -12.462 7.618 18.449 1.00 98.06 226 ILE A CA 1
ATOM 1735 C C . ILE A 1 226 ? -13.173 8.969 18.352 1.00 98.06 226 ILE A C 1
ATOM 1737 O O . ILE A 1 226 ? -12.688 9.867 17.662 1.00 98.06 226 ILE A O 1
ATOM 1741 N N . ALA A 1 227 ? -14.321 9.112 19.007 1.00 96.88 227 ALA A N 1
ATOM 1742 C CA . ALA A 1 227 ? -15.088 10.354 19.044 1.00 96.88 227 ALA A CA 1
ATOM 1743 C C . ALA A 1 227 ? -14.634 11.222 20.227 1.00 96.88 227 ALA A C 1
ATOM 1745 O O . ALA A 1 227 ? -14.799 10.834 21.379 1.00 96.88 227 ALA A O 1
ATOM 1746 N N . GL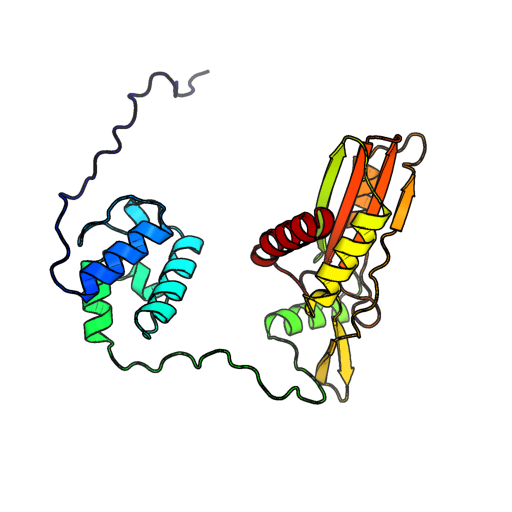U A 1 228 ? -14.063 12.396 19.951 1.00 95.81 228 GLU A N 1
ATOM 1747 C CA . GLU A 1 228 ? -13.724 13.388 20.986 1.00 95.81 228 GLU A CA 1
ATOM 1748 C C . GLU A 1 228 ? -14.887 14.361 21.222 1.00 95.81 228 GLU A C 1
ATOM 1750 O O . GLU A 1 228 ? -15.096 14.851 22.327 1.00 95.81 228 GLU A O 1
ATOM 1755 N N . SER A 1 229 ? -15.667 14.637 20.177 1.00 93.50 229 SER A N 1
ATOM 1756 C CA . SER A 1 229 ? -16.924 15.381 20.256 1.00 93.50 229 SER A CA 1
ATOM 1757 C C . SER A 1 229 ? -17.831 14.998 19.084 1.00 93.50 229 SER A C 1
ATOM 1759 O O . SER A 1 229 ? -17.454 14.190 18.240 1.00 93.50 229 SER A O 1
ATOM 1761 N N . GLN A 1 230 ? -19.002 15.632 18.974 1.00 91.06 230 GLN A N 1
ATOM 1762 C CA . GLN A 1 230 ? -19.922 15.428 17.845 1.00 91.06 230 GLN A CA 1
ATOM 1763 C C . GLN A 1 230 ? -19.323 15.802 16.477 1.00 91.06 230 GLN A C 1
ATOM 1765 O O . GLN A 1 230 ? -19.847 15.382 15.448 1.00 91.06 230 GLN A O 1
ATOM 1770 N N . THR A 1 231 ? -18.255 16.606 16.444 1.00 95.00 231 THR A N 1
ATOM 1771 C CA . THR A 1 231 ? -17.646 17.103 15.200 1.00 95.00 231 THR A CA 1
ATOM 1772 C C . THR A 1 231 ? -16.142 16.871 15.115 1.00 95.00 231 THR A C 1
ATOM 1774 O O . THR A 1 231 ? -15.518 17.332 14.166 1.00 95.00 231 THR A O 1
ATOM 1777 N N . GLU A 1 232 ? -15.531 16.190 16.082 1.00 96.69 232 GLU A N 1
ATOM 1778 C CA . GLU A 1 232 ? -14.093 15.903 16.088 1.00 96.69 232 GLU A CA 1
ATOM 1779 C C . GLU A 1 232 ? -13.885 14.420 16.381 1.00 96.69 232 GLU A C 1
ATOM 1781 O O . GLU A 1 232 ? -14.268 13.917 17.440 1.00 96.69 232 GLU A O 1
ATOM 1786 N N . HIS A 1 233 ? -13.260 13.728 15.433 1.00 97.19 233 HIS A N 1
ATOM 1787 C CA . HIS A 1 233 ? -13.036 12.291 15.503 1.00 97.19 233 HIS A CA 1
ATOM 1788 C C . HIS A 1 233 ? -11.612 11.955 15.062 1.00 97.19 233 HIS A C 1
ATOM 1790 O O . HIS A 1 233 ? -11.007 12.673 14.263 1.00 97.19 233 HIS A O 1
ATOM 1796 N N . ALA A 1 234 ? -11.080 10.834 15.536 1.00 97.69 234 ALA A N 1
ATOM 1797 C CA . ALA A 1 234 ? -9.896 10.208 14.966 1.00 97.69 234 ALA A CA 1
ATOM 1798 C C . ALA A 1 234 ? -10.261 8.827 14.424 1.00 97.69 234 ALA A C 1
ATOM 1800 O O . ALA A 1 234 ? -10.706 7.965 15.178 1.00 97.69 234 ALA A O 1
ATOM 1801 N N . LEU A 1 235 ? -10.068 8.614 13.125 1.00 97.25 235 LEU A N 1
ATOM 1802 C CA . LEU A 1 235 ? -10.136 7.289 12.520 1.00 97.25 235 LEU A CA 1
ATOM 1803 C C . LEU A 1 235 ? -8.734 6.682 12.531 1.00 97.25 235 LEU A C 1
ATOM 1805 O O . LEU A 1 235 ? -7.822 7.220 11.907 1.00 97.25 235 LEU A O 1
ATOM 1809 N N . VAL A 1 236 ? -8.574 5.563 13.226 1.00 97.25 236 VAL A N 1
ATOM 1810 C CA . VAL A 1 236 ? -7.344 4.778 13.278 1.00 97.25 236 VAL A CA 1
ATOM 1811 C C . VAL A 1 236 ? -7.563 3.490 12.496 1.00 97.25 236 VAL A C 1
ATOM 1813 O O . VAL A 1 236 ? -8.385 2.654 12.871 1.00 97.25 236 VAL A O 1
ATOM 1816 N N . LEU A 1 237 ? -6.827 3.339 11.400 1.00 96.06 237 LEU A N 1
ATOM 1817 C CA . LEU A 1 237 ? -6.736 2.108 10.627 1.00 96.06 237 LEU A CA 1
ATOM 1818 C C . LEU A 1 237 ? -5.384 1.473 10.918 1.00 96.06 237 LEU A C 1
ATOM 1820 O O . LEU A 1 237 ? -4.347 2.088 10.686 1.00 96.06 237 LEU A O 1
ATOM 1824 N N . VAL A 1 238 ? -5.382 0.249 11.424 1.00 96.88 238 VAL A N 1
ATOM 1825 C CA . VAL A 1 238 ? -4.154 -0.505 11.676 1.00 96.88 238 VAL A CA 1
ATOM 1826 C C . VAL A 1 238 ? -4.140 -1.687 10.732 1.00 96.88 238 VAL A C 1
ATOM 1828 O O . VAL A 1 238 ? -5.055 -2.507 10.763 1.00 96.88 238 VAL A O 1
ATOM 1831 N N . VAL A 1 239 ? -3.115 -1.765 9.888 1.00 96.88 239 VAL A N 1
ATOM 1832 C CA . VAL A 1 239 ? -2.918 -2.882 8.960 1.00 96.88 239 VAL A CA 1
ATOM 1833 C C . VAL A 1 239 ? -1.634 -3.607 9.327 1.00 96.88 239 VAL A C 1
ATOM 1835 O O . VAL A 1 239 ? -0.621 -2.961 9.581 1.00 96.88 239 VAL A O 1
ATOM 1838 N N . HIS A 1 240 ? -1.634 -4.936 9.347 1.00 97.75 240 HIS A N 1
ATOM 1839 C CA . HIS A 1 240 ? -0.395 -5.691 9.536 1.00 97.75 240 HIS A CA 1
ATOM 1840 C C . HIS A 1 240 ? 0.404 -5.746 8.221 1.00 97.75 240 HIS A C 1
ATOM 1842 O O . HIS A 1 240 ? -0.154 -6.009 7.152 1.00 97.75 240 HIS A O 1
ATOM 1848 N N . HIS A 1 241 ? 1.730 -5.582 8.281 1.00 97.94 241 HIS A N 1
ATOM 1849 C CA . HIS A 1 241 ? 2.620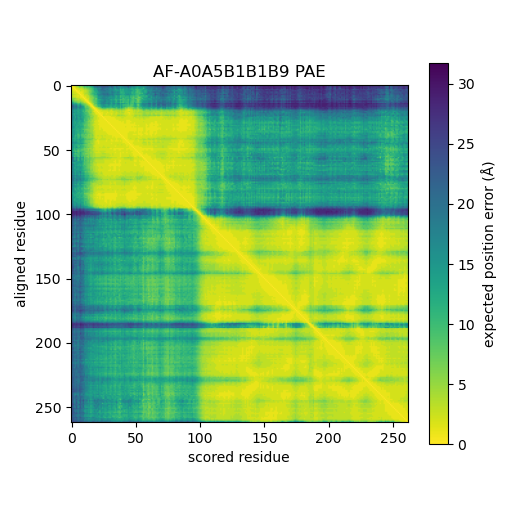 -5.512 7.107 1.00 97.94 241 HIS A CA 1
ATOM 1850 C C . HIS A 1 241 ? 2.606 -6.792 6.235 1.00 97.94 241 HIS A C 1
ATOM 1852 O O . HIS A 1 241 ? 3.092 -6.814 5.106 1.00 97.94 241 HIS A O 1
ATOM 1858 N N . ILE A 1 242 ? 2.017 -7.884 6.729 1.00 98.19 242 ILE A N 1
ATOM 1859 C CA . ILE A 1 242 ? 1.806 -9.116 5.952 1.00 98.19 242 ILE A CA 1
ATOM 1860 C C . ILE A 1 242 ? 0.775 -8.950 4.819 1.00 98.19 242 ILE A C 1
ATOM 1862 O O . ILE A 1 242 ? 0.788 -9.726 3.862 1.00 98.19 242 ILE A O 1
ATOM 1866 N N . ALA A 1 243 ? -0.105 -7.949 4.921 1.00 97.00 243 ALA A N 1
ATOM 1867 C CA . ALA A 1 243 ? -1.193 -7.694 3.975 1.00 97.00 243 ALA A CA 1
ATOM 1868 C C . ALA A 1 243 ? -1.053 -6.385 3.189 1.00 97.00 243 ALA A C 1
ATOM 1870 O O . ALA A 1 243 ? -1.745 -6.206 2.185 1.00 97.00 243 ALA A O 1
ATOM 1871 N N . ALA A 1 244 ? -0.175 -5.485 3.632 1.00 96.44 244 ALA A N 1
ATOM 1872 C CA . ALA A 1 244 ? 0.055 -4.194 3.001 1.00 96.44 244 ALA A CA 1
ATOM 1873 C C . ALA A 1 244 ? 1.501 -3.728 3.188 1.00 96.44 244 ALA A C 1
ATOM 1875 O O . ALA A 1 244 ? 2.214 -4.161 4.091 1.00 96.44 244 ALA A O 1
ATOM 1876 N N . ASP A 1 245 ? 1.910 -2.799 2.337 1.00 93.94 245 ASP A N 1
ATOM 1877 C CA . ASP A 1 245 ? 3.171 -2.073 2.419 1.00 93.94 245 ASP A CA 1
ATOM 1878 C C . ASP A 1 245 ? 2.941 -0.567 2.200 1.00 93.94 245 ASP A C 1
ATOM 1880 O O . ASP A 1 245 ? 1.808 -0.106 2.043 1.00 93.94 245 ASP A O 1
ATOM 1884 N N . GLY A 1 246 ? 4.018 0.220 2.163 1.00 86.81 246 GLY A N 1
ATOM 1885 C CA . GLY A 1 246 ? 3.918 1.664 1.938 1.00 86.81 246 GLY A CA 1
ATOM 1886 C C . GLY A 1 246 ? 3.265 2.047 0.601 1.00 86.81 246 GLY A C 1
ATOM 1887 O O . GLY A 1 246 ? 2.556 3.050 0.541 1.00 86.81 246 GLY A O 1
ATOM 1888 N N . ALA A 1 247 ? 3.450 1.252 -0.459 1.00 86.12 247 ALA A N 1
ATOM 1889 C CA . ALA A 1 247 ? 2.826 1.508 -1.760 1.00 86.12 247 ALA A CA 1
ATOM 1890 C C . ALA A 1 247 ? 1.317 1.212 -1.746 1.00 86.12 247 ALA A C 1
ATOM 1892 O O . ALA A 1 247 ? 0.569 1.806 -2.519 1.00 86.12 247 ALA A O 1
ATOM 1893 N N . SER A 1 248 ? 0.874 0.343 -0.835 1.00 92.56 248 SER A N 1
ATOM 1894 C CA . SER A 1 248 ? -0.528 -0.032 -0.632 1.00 92.56 248 SER A CA 1
ATOM 1895 C C . SER A 1 248 ? -1.347 1.047 0.095 1.00 92.56 248 SER A C 1
ATOM 1897 O O . SER A 1 248 ? -2.571 1.061 -0.010 1.00 92.56 248 SER A O 1
ATOM 1899 N N . LEU A 1 249 ? -0.706 1.980 0.811 1.00 89.88 249 LEU A N 1
ATOM 1900 C CA . LEU A 1 249 ? -1.413 2.982 1.624 1.00 89.88 249 LEU A CA 1
ATOM 1901 C C . LEU A 1 249 ? -2.163 4.030 0.794 1.00 89.88 249 LEU A C 1
ATOM 1903 O O . LEU A 1 249 ? -3.286 4.395 1.132 1.00 89.88 249 LEU A O 1
ATOM 1907 N N . ALA A 1 250 ? -1.563 4.502 -0.300 1.00 88.88 250 ALA A N 1
ATOM 1908 C CA . ALA A 1 250 ? -2.205 5.464 -1.194 1.00 88.88 250 ALA A CA 1
ATOM 1909 C C . ALA A 1 250 ? -3.480 4.909 -1.869 1.00 88.88 250 ALA A C 1
ATOM 1911 O O . ALA A 1 250 ? -4.514 5.571 -1.776 1.00 88.88 250 ALA A O 1
ATOM 1912 N N . PRO A 1 251 ? -3.475 3.716 -2.508 1.00 91.88 251 PRO A N 1
ATOM 1913 C CA . PRO A 1 251 ? -4.699 3.152 -3.073 1.00 91.88 251 PRO A CA 1
ATOM 1914 C C . PRO A 1 251 ? -5.738 2.826 -1.995 1.00 91.88 251 PRO A C 1
ATOM 1916 O O . PRO A 1 251 ? -6.914 3.076 -2.223 1.00 91.88 251 PRO A O 1
ATOM 1919 N N . LEU A 1 252 ? -5.327 2.366 -0.805 1.00 92.06 252 LEU A N 1
ATOM 1920 C CA . LEU A 1 252 ? -6.247 2.143 0.316 1.00 92.06 252 LEU A CA 1
ATOM 1921 C C . LEU A 1 252 ? -6.992 3.427 0.714 1.00 92.06 252 LEU A C 1
ATOM 1923 O O . LEU A 1 252 ? -8.214 3.419 0.847 1.00 92.06 252 LEU A O 1
ATOM 1927 N N . ALA A 1 253 ? -6.262 4.532 0.890 1.00 90.94 253 ALA A N 1
ATOM 1928 C CA . ALA A 1 253 ? -6.853 5.819 1.244 1.00 90.94 253 ALA A CA 1
ATOM 1929 C C . ALA A 1 253 ? -7.774 6.360 0.135 1.00 90.94 253 ALA A C 1
ATOM 1931 O O . ALA A 1 253 ? -8.859 6.857 0.433 1.00 90.94 253 ALA A O 1
ATOM 1932 N N . ASN A 1 254 ? -7.364 6.232 -1.132 1.00 92.81 254 ASN A N 1
ATOM 1933 C CA . ASN A 1 254 ? -8.154 6.680 -2.281 1.00 92.81 254 ASN A CA 1
ATOM 1934 C C . ASN A 1 254 ? -9.451 5.878 -2.445 1.00 92.81 254 ASN A C 1
ATOM 1936 O O . ASN A 1 254 ? -10.509 6.474 -2.655 1.00 92.81 254 ASN A O 1
ATOM 1940 N N . ASP A 1 255 ? -9.385 4.550 -2.330 1.00 94.94 255 ASP A N 1
ATOM 1941 C CA . ASP A 1 255 ? -10.560 3.685 -2.452 1.00 94.94 255 ASP A CA 1
ATOM 1942 C C . ASP A 1 255 ? -11.539 3.950 -1.295 1.00 94.94 255 ASP A C 1
ATOM 1944 O O . ASP A 1 255 ? -12.736 4.093 -1.532 1.00 94.94 255 ASP A O 1
ATOM 1948 N N . LEU A 1 256 ? -11.041 4.131 -0.062 1.00 94.00 256 LEU A N 1
ATOM 1949 C CA . LEU A 1 256 ? -11.881 4.476 1.091 1.00 94.00 256 LEU A CA 1
ATOM 1950 C C . LEU A 1 256 ? -12.576 5.832 0.921 1.00 94.00 256 LEU A C 1
ATOM 1952 O O . LEU A 1 256 ? -13.770 5.946 1.190 1.00 94.00 256 LEU A O 1
ATOM 1956 N N . ALA A 1 257 ? -11.842 6.856 0.478 1.00 93.19 257 ALA A N 1
ATOM 1957 C CA . ALA A 1 257 ? -12.411 8.176 0.229 1.00 93.19 257 ALA A CA 1
ATOM 1958 C C . ALA A 1 257 ? -13.486 8.121 -0.866 1.00 93.19 257 ALA A C 1
ATOM 1960 O O . ALA A 1 257 ? -14.568 8.670 -0.685 1.00 93.19 257 ALA A O 1
ATOM 1961 N N . THR A 1 258 ? -13.207 7.406 -1.960 1.00 96.06 258 THR A N 1
ATOM 1962 C CA . THR A 1 258 ? -14.145 7.221 -3.075 1.00 96.06 258 THR A CA 1
ATOM 1963 C C . THR A 1 258 ? -15.424 6.534 -2.606 1.00 96.06 258 THR A C 1
ATOM 1965 O O . THR A 1 258 ? -16.513 7.052 -2.849 1.00 96.06 258 THR A O 1
ATOM 1968 N N . ALA A 1 259 ? -15.298 5.415 -1.886 1.00 95.00 259 ALA A N 1
ATOM 1969 C CA . ALA A 1 259 ? -16.435 4.649 -1.387 1.00 95.00 259 ALA A CA 1
ATOM 1970 C C . ALA A 1 259 ? -17.255 5.417 -0.336 1.00 95.00 259 ALA A C 1
ATOM 1972 O O . ALA A 1 259 ? -18.467 5.255 -0.277 1.00 95.00 259 ALA A O 1
ATOM 1973 N N . TYR A 1 260 ? -16.627 6.282 0.468 1.00 94.94 260 TYR A N 1
ATOM 1974 C CA . TYR A 1 260 ? -17.338 7.132 1.431 1.00 94.94 260 TYR A CA 1
ATOM 1975 C C . TYR A 1 260 ? -18.189 8.223 0.761 1.00 94.94 260 TYR A C 1
ATOM 1977 O O . TYR A 1 260 ? -19.210 8.628 1.309 1.00 94.94 260 TYR A O 1
ATOM 1985 N N . THR A 1 261 ? -17.757 8.722 -0.400 1.00 93.69 261 THR A N 1
ATOM 1986 C CA . THR A 1 261 ? -18.439 9.804 -1.135 1.00 93.69 261 THR A CA 1
ATOM 1987 C C . THR A 1 261 ? -19.476 9.335 -2.160 1.00 93.69 261 THR A C 1
ATOM 1989 O O . THR A 1 261 ? -20.106 10.187 -2.787 1.00 93.69 261 THR A O 1
ATOM 1992 N N . ALA A 1 262 ? -19.605 8.022 -2.367 1.00 88.00 262 ALA A N 1
ATOM 1993 C CA . ALA A 1 262 ? -20.536 7.407 -3.316 1.00 88.00 262 ALA A CA 1
ATOM 1994 C C . ALA A 1 262 ? -21.980 7.408 -2.790 1.00 88.00 262 ALA A C 1
ATOM 1996 O O . ALA A 1 262 ? -22.890 7.639 -3.619 1.00 88.00 262 ALA A O 1
#

Secondary structure (DSSP, 8-state):
-----TTSSPPP----SSPP----SHHHHHHHHHHHHHHT-S---TT-BTTTTT--HHHHHHHHHHHHHHH-----HHHHHHS-BHHHHHHHHHHTTTPPPPPP----PPPSSEEPPHHHHHHHHHHHHH-S-GGGEEEEEEEEES---HHHHHHHHHHHHHH-GGGGEEEEEETTEEEEEE---PPP-EEEEEPPTT--HHHHHHHHHT----TTTS-SEEEEEEEEETTEEEEEEEEETTT--HHHHHHHHHHHHHHHH-

Radius of gyration: 24.41 Å; Cα contacts (8 Å, |Δi|>4): 353; chains: 1; bounding box: 51×66×65 Å